Protein AF-A0A924MBI8-F1 (afdb_monomer_lite)

Sequence (229 aa):
ILFDYLLLLAALLTVTFIGYLQYQFQVFGQSLHVASFIPMVILFAAAYRFDNIGVLSLAITNLGVWLGINVTPTSLLKSYQFNDEVIIYTGILLGLVLQLIAWLSIKKEMKKHFVFTYQNFGIHVFFISCLAAIFHFHLYLFWLLLLAAVAYYLFTKAIKEKSFYFLLMVVLYAFVALSFTVINLLLKADPNFDTGLMLIITMYFTTASIGLIFFLIHYNKKLKHHDNL

Secondary structure (DSSP, 8-state):
-HHHHHHHHHHHHHHHHHHHHHHHH-TTTT-HHHHHHHHHHHHHHHHHHHT-HHHHHHHHHHHHHHTT----HHHHHH------HHHHHHHHHHHHHHHHHHHHHHHTTS-GGGHHHHHHHHHHHHHHHHHHHHHH-TTHHHHHHHHHHHHHHHHHHHHHTT-HHHHHHHHHHHHHHHHHHHHHHHHHH-TT--HHHHHHHHHHHHHHHHHHHHHHHHHHHHHHTTS--

Structure (mmCIF, N/CA/C/O backbone):
data_AF-A0A924MBI8-F1
#
_entry.id   AF-A0A924MBI8-F1
#
loop_
_atom_site.group_PDB
_atom_site.id
_atom_site.type_symbol
_atom_site.label_atom_id
_atom_site.label_alt_id
_atom_site.label_comp_id
_atom_site.label_asym_id
_atom_site.label_entity_id
_atom_site.label_seq_id
_atom_site.pdbx_PDB_ins_code
_atom_site.Cartn_x
_atom_site.Cartn_y
_atom_site.Cartn_z
_atom_site.occupancy
_atom_site.B_iso_or_equiv
_atom_site.auth_seq_id
_atom_site.auth_comp_id
_atom_site.auth_asym_id
_atom_site.auth_atom_id
_atom_site.pdbx_PDB_model_num
ATOM 1 N N . ILE A 1 1 ? -9.015 1.976 27.035 1.00 75.75 1 ILE A N 1
ATOM 2 C CA . ILE A 1 1 ? -7.530 1.952 27.007 1.00 75.75 1 ILE A CA 1
ATOM 3 C C . ILE A 1 1 ? -6.984 0.603 27.480 1.00 75.75 1 ILE A C 1
ATOM 5 O O . ILE A 1 1 ? -6.626 -0.190 26.626 1.00 75.75 1 ILE A O 1
ATOM 9 N N . LEU A 1 2 ? -6.944 0.278 28.783 1.00 89.56 2 LEU A N 1
ATOM 10 C CA . LEU A 1 2 ? -6.362 -1.002 29.248 1.00 89.56 2 LEU A CA 1
ATOM 11 C C . LEU A 1 2 ? -7.093 -2.237 28.684 1.00 89.56 2 LEU A C 1
ATOM 13 O O . LEU A 1 2 ? -6.449 -3.188 28.256 1.00 89.56 2 LEU A O 1
ATOM 17 N N . PHE A 1 3 ? -8.425 -2.180 28.597 1.00 91.25 3 PHE A N 1
ATOM 18 C CA . PHE A 1 3 ? -9.235 -3.214 27.944 1.00 91.25 3 PHE A CA 1
ATOM 19 C C . PHE A 1 3 ? -8.859 -3.424 26.467 1.00 91.25 3 PHE A C 1
ATOM 21 O O . PHE A 1 3 ? -8.721 -4.559 26.027 1.00 91.25 3 PHE A O 1
ATOM 28 N N . ASP A 1 4 ? -8.623 -2.343 25.720 1.00 89.50 4 ASP A N 1
ATOM 29 C CA . ASP A 1 4 ? -8.278 -2.406 24.294 1.00 89.50 4 ASP A CA 1
ATOM 30 C C . ASP A 1 4 ? -6.921 -3.078 24.070 1.00 89.50 4 ASP A C 1
ATOM 32 O O . ASP A 1 4 ? -6.758 -3.851 23.125 1.00 89.50 4 ASP A O 1
ATOM 36 N N . TYR A 1 5 ? -5.964 -2.823 24.968 1.00 92.12 5 TYR A N 1
ATOM 37 C CA . TYR A 1 5 ? -4.658 -3.481 24.956 1.00 92.12 5 TYR A CA 1
ATOM 38 C C . TYR A 1 5 ? -4.746 -4.953 25.351 1.00 92.12 5 TYR A C 1
ATOM 40 O O . TYR A 1 5 ? -4.110 -5.782 24.706 1.00 92.12 5 TYR A O 1
ATOM 48 N N . LEU A 1 6 ? -5.548 -5.300 26.363 1.00 94.94 6 LEU A N 1
ATOM 49 C CA . LEU A 1 6 ? -5.777 -6.698 26.741 1.00 94.94 6 LEU A CA 1
ATOM 50 C C . LEU A 1 6 ? -6.449 -7.483 25.615 1.00 94.94 6 LEU A C 1
ATOM 52 O O . LEU A 1 6 ? -6.050 -8.610 25.336 1.00 94.94 6 LEU A O 1
ATOM 56 N N . LEU A 1 7 ? -7.432 -6.884 24.941 1.00 94.25 7 LEU A N 1
ATOM 57 C CA . LEU A 1 7 ? -8.103 -7.505 23.805 1.00 94.25 7 LEU A CA 1
ATOM 58 C C . LEU A 1 7 ? -7.133 -7.723 22.638 1.00 94.25 7 LEU A C 1
ATOM 60 O O . LEU A 1 7 ? -7.109 -8.805 22.053 1.00 94.25 7 LEU A O 1
ATOM 64 N N . LEU A 1 8 ? -6.310 -6.721 22.316 1.00 94.31 8 LEU A N 1
ATOM 65 C CA . LEU A 1 8 ? -5.293 -6.846 21.274 1.00 94.31 8 LEU A CA 1
ATOM 66 C C . LEU A 1 8 ? -4.238 -7.902 21.634 1.00 94.31 8 LEU A C 1
ATOM 68 O O . LEU A 1 8 ? -3.841 -8.690 20.778 1.00 94.31 8 LEU A O 1
ATOM 72 N N . LEU A 1 9 ? -3.814 -7.951 22.898 1.00 95.56 9 LEU A N 1
ATOM 73 C CA . LEU A 1 9 ? -2.895 -8.967 23.401 1.00 95.56 9 LEU A CA 1
ATOM 74 C C . LEU A 1 9 ? -3.506 -10.367 23.284 1.00 95.56 9 LEU A C 1
ATOM 76 O O . LEU A 1 9 ? -2.850 -11.275 22.784 1.00 95.56 9 LEU A O 1
ATOM 80 N N . ALA A 1 10 ? -4.769 -10.541 23.676 1.00 95.12 10 ALA A N 1
ATOM 81 C CA . ALA A 1 10 ? -5.481 -11.808 23.535 1.00 95.12 10 ALA A CA 1
ATOM 82 C C . ALA A 1 10 ? -5.603 -12.230 22.061 1.00 95.12 10 ALA A C 1
ATOM 84 O O . ALA A 1 10 ? -5.376 -13.395 21.731 1.00 95.12 10 ALA A O 1
ATOM 85 N N . ALA A 1 11 ? -5.893 -11.284 21.162 1.00 95.62 11 ALA A N 1
ATOM 86 C CA . ALA A 1 11 ? -5.917 -11.516 19.721 1.00 95.62 11 ALA A CA 1
ATOM 87 C C . ALA A 1 11 ? -4.548 -11.977 19.189 1.00 95.62 11 ALA A C 1
ATOM 89 O O . ALA A 1 11 ? -4.471 -12.978 18.476 1.00 95.62 11 ALA A O 1
ATOM 90 N N . LEU A 1 12 ? -3.463 -11.304 19.580 1.00 94.81 12 LEU A N 1
ATOM 91 C CA . LEU A 1 12 ? -2.095 -11.681 19.205 1.00 94.81 12 LEU A CA 1
ATOM 92 C C . LEU A 1 12 ? -1.707 -13.064 19.731 1.00 94.81 12 LEU A C 1
ATOM 94 O O . LEU A 1 12 ? -1.173 -13.880 18.976 1.00 94.81 12 LEU A O 1
ATOM 98 N N . LEU A 1 13 ? -1.993 -13.344 21.004 1.00 95.56 13 LEU A N 1
ATOM 99 C CA . LEU A 1 13 ? -1.734 -14.648 21.614 1.00 95.56 13 LEU A CA 1
ATOM 100 C C . LEU A 1 13 ? -2.523 -15.752 20.909 1.00 95.56 13 LEU A C 1
ATOM 102 O O . LEU A 1 13 ? -1.962 -16.806 20.636 1.00 95.56 13 LEU A O 1
ATOM 106 N N . THR A 1 14 ? -3.779 -15.492 20.539 1.00 93.62 14 THR A N 1
ATOM 107 C CA . THR A 1 14 ? -4.617 -16.441 19.790 1.00 93.62 14 THR A CA 1
ATOM 108 C C . THR A 1 14 ? -4.003 -16.775 18.431 1.00 93.62 14 THR A C 1
ATOM 110 O O . THR A 1 14 ? -3.842 -17.951 18.105 1.00 93.62 14 THR A O 1
ATOM 113 N N . VAL A 1 15 ? -3.604 -15.762 17.651 1.00 92.69 15 VAL A N 1
ATOM 114 C CA . VAL A 1 15 ? -2.953 -15.969 16.343 1.00 92.69 15 VAL A CA 1
ATOM 115 C C . VAL A 1 15 ? -1.633 -16.716 16.500 1.00 92.69 15 VAL A C 1
ATOM 117 O O . VAL A 1 15 ? -1.370 -17.659 15.759 1.00 92.69 15 VAL A O 1
ATOM 120 N N . THR A 1 16 ? -0.819 -16.331 17.484 1.00 91.88 16 THR A N 1
ATOM 121 C CA . THR A 1 16 ? 0.492 -16.945 17.736 1.00 91.88 16 THR A CA 1
ATOM 122 C C . THR A 1 16 ? 0.344 -18.403 18.155 1.00 91.88 16 THR A C 1
ATOM 124 O O . THR A 1 16 ? 1.056 -19.267 17.651 1.00 91.88 16 THR A O 1
ATOM 127 N N . PHE A 1 17 ? -0.610 -18.694 19.036 1.00 92.44 17 PHE A N 1
ATOM 128 C CA . PHE A 1 17 ? -0.889 -20.043 19.507 1.00 92.44 17 PHE A CA 1
ATOM 129 C C . PHE A 1 17 ? -1.371 -20.950 18.372 1.00 92.44 17 PHE A C 1
ATOM 131 O O . PHE A 1 17 ? -0.814 -22.028 18.176 1.00 92.44 17 PHE A O 1
ATOM 138 N N . ILE A 1 18 ? -2.346 -20.499 17.576 1.00 90.31 18 ILE A N 1
ATOM 139 C CA . ILE A 1 18 ? -2.843 -21.265 16.423 1.00 90.31 18 ILE A CA 1
ATOM 140 C C . ILE A 1 18 ? -1.736 -21.449 15.377 1.00 90.31 18 ILE A C 1
ATOM 142 O O . ILE A 1 18 ? -1.560 -22.551 14.858 1.00 90.31 18 ILE A O 1
ATOM 146 N N . GLY A 1 19 ? -0.949 -20.404 15.107 1.00 87.94 19 GLY A N 1
ATOM 147 C CA . GLY A 1 19 ? 0.197 -20.473 14.201 1.00 87.94 19 GLY A CA 1
ATOM 148 C C . GLY A 1 19 ? 1.248 -21.485 14.662 1.00 87.94 19 GLY A C 1
ATOM 149 O O . GLY A 1 19 ? 1.723 -22.284 13.856 1.00 87.94 19 GLY A O 1
ATOM 150 N N . TYR A 1 20 ? 1.561 -21.514 15.960 1.00 90.00 20 TYR A N 1
ATOM 151 C CA . TYR A 1 20 ? 2.475 -22.497 16.543 1.00 90.00 20 TYR A CA 1
ATOM 152 C C . TYR A 1 20 ? 1.919 -23.922 16.455 1.00 90.00 20 TYR A C 1
ATOM 154 O O . TYR A 1 20 ? 2.637 -24.829 16.032 1.00 90.00 20 TYR A O 1
ATOM 162 N N . LEU A 1 21 ? 0.637 -24.121 16.786 1.00 90.25 21 LEU A N 1
ATOM 163 C CA . LEU A 1 21 ? -0.015 -25.424 16.653 1.00 90.25 21 LEU A CA 1
ATOM 164 C C . LEU A 1 21 ? 0.044 -25.938 15.215 1.00 90.25 21 LEU A C 1
ATOM 166 O O . LEU A 1 21 ? 0.352 -27.108 14.987 1.00 90.25 21 LEU A O 1
ATOM 170 N N . GLN A 1 22 ? -0.207 -25.062 14.244 1.00 88.12 22 GLN A N 1
ATOM 171 C CA . GLN A 1 22 ? -0.117 -25.420 12.838 1.00 88.12 22 GLN A CA 1
ATOM 172 C C . GLN A 1 22 ? 1.319 -25.753 12.421 1.00 88.12 22 GLN A C 1
ATOM 174 O O . GLN A 1 22 ? 1.528 -26.734 11.713 1.00 88.12 22 GLN A O 1
ATOM 179 N N . TYR A 1 23 ? 2.304 -24.965 12.852 1.00 85.38 23 TYR A N 1
ATOM 180 C CA . TYR A 1 23 ? 3.704 -25.186 12.494 1.00 85.38 23 TYR A CA 1
ATOM 181 C C . TYR A 1 23 ? 4.254 -26.498 13.071 1.00 85.38 23 TYR A C 1
ATOM 183 O O . TYR A 1 23 ? 4.867 -27.277 12.346 1.00 85.38 23 TYR A O 1
ATOM 191 N N . GLN A 1 24 ? 4.025 -26.749 14.363 1.00 89.94 24 GLN A N 1
ATOM 192 C CA . GLN A 1 24 ? 4.623 -27.880 15.073 1.00 89.94 24 GLN A CA 1
ATOM 193 C C . GLN A 1 24 ? 3.841 -29.184 14.897 1.00 89.94 24 GLN A C 1
ATOM 195 O O . GLN A 1 24 ? 4.445 -30.249 14.785 1.00 89.94 24 GLN A O 1
ATOM 200 N N . PHE A 1 25 ? 2.508 -29.115 14.916 1.00 87.31 25 PHE A N 1
ATOM 201 C CA . PHE A 1 25 ? 1.648 -30.301 14.970 1.00 87.31 25 PHE A CA 1
ATOM 202 C C . PHE A 1 25 ? 0.780 -30.479 13.725 1.00 87.31 25 PHE A C 1
ATOM 204 O O . PHE A 1 25 ? 0.120 -31.507 13.609 1.00 87.31 25 PHE A O 1
ATOM 211 N N . GLN A 1 26 ? 0.761 -29.503 12.808 1.00 85.56 26 GLN A N 1
ATOM 212 C CA . GLN A 1 26 ? -0.029 -29.551 11.571 1.00 85.56 26 GLN A CA 1
ATOM 213 C C . GLN A 1 26 ? -1.495 -29.932 11.821 1.00 85.56 26 GLN A C 1
ATOM 215 O O . GLN A 1 26 ? -2.087 -30.714 11.079 1.00 85.56 26 GLN A O 1
ATOM 220 N N . VAL A 1 27 ? -2.082 -29.377 12.890 1.00 82.75 27 VAL A N 1
ATOM 221 C CA . VAL A 1 27 ? -3.432 -29.721 13.374 1.00 82.75 27 VAL A CA 1
ATOM 222 C C . VAL A 1 27 ? -4.488 -29.595 12.272 1.00 82.75 27 VAL A C 1
ATOM 224 O O . VAL A 1 27 ? -5.426 -30.387 12.225 1.00 82.75 27 VAL A O 1
ATOM 227 N N . PHE A 1 28 ? -4.322 -28.639 11.355 1.00 79.56 28 PHE A N 1
ATOM 228 C CA . PHE A 1 28 ? -5.237 -28.403 10.234 1.00 79.56 28 PHE A CA 1
ATOM 229 C C . PHE A 1 28 ? -4.743 -29.021 8.914 1.00 79.56 28 PHE A C 1
ATOM 231 O O . PHE A 1 28 ? -5.105 -28.566 7.826 1.00 79.56 28 PHE A O 1
ATOM 238 N N . GLY A 1 29 ? -3.903 -30.054 9.001 1.00 79.38 29 GLY A N 1
ATOM 239 C CA . GLY A 1 29 ? -3.254 -30.704 7.866 1.00 79.38 29 GLY A CA 1
ATOM 240 C C . GLY A 1 29 ? -2.127 -29.860 7.268 1.00 79.38 29 GLY A C 1
ATOM 241 O O . GLY A 1 29 ? -1.617 -28.934 7.891 1.00 79.38 29 GLY A O 1
ATOM 242 N N . GLN A 1 30 ? -1.738 -30.162 6.027 1.00 73.38 30 GLN A N 1
ATOM 243 C CA . GLN A 1 30 ? -0.674 -29.428 5.320 1.00 73.38 30 GLN A CA 1
ATOM 244 C C . GLN A 1 30 ? -1.133 -28.056 4.785 1.00 73.38 30 GLN A C 1
ATOM 246 O O . GLN A 1 30 ? -0.315 -27.256 4.336 1.00 73.38 30 GLN A O 1
ATOM 251 N N . SER A 1 31 ? -2.438 -27.764 4.795 1.00 70.31 31 SER A N 1
ATOM 252 C CA . SER A 1 31 ? -2.988 -26.556 4.177 1.00 70.31 31 SER A CA 1
ATOM 253 C C . SER A 1 31 ? -2.990 -25.356 5.127 1.00 70.31 31 SER A C 1
ATOM 255 O O . SER A 1 31 ? -3.811 -25.276 6.042 1.00 70.31 31 SER A O 1
ATOM 257 N N . LEU A 1 32 ? -2.141 -24.366 4.839 1.00 74.62 32 LEU A N 1
ATOM 258 C CA . LEU A 1 32 ? -2.072 -23.094 5.575 1.00 74.62 32 LEU A CA 1
ATOM 259 C C . LEU A 1 32 ? -3.384 -22.281 5.519 1.00 74.62 32 LEU A C 1
ATOM 261 O O . LEU A 1 32 ? -3.687 -21.517 6.437 1.00 74.62 32 LEU A O 1
ATOM 265 N N . HIS A 1 33 ? -4.196 -22.479 4.477 1.00 77.56 33 HIS A N 1
ATOM 266 C CA . HIS A 1 33 ? -5.502 -21.832 4.341 1.00 77.56 33 HIS A CA 1
ATOM 267 C C . HIS A 1 33 ? -6.431 -22.205 5.508 1.00 77.56 33 HIS A C 1
ATOM 269 O O . HIS A 1 33 ? -6.942 -21.338 6.204 1.00 77.56 33 HIS A O 1
ATOM 275 N N . VAL A 1 34 ? -6.599 -23.490 5.821 1.00 75.06 34 VAL A N 1
ATOM 276 C CA . VAL A 1 34 ? -7.521 -23.901 6.899 1.00 75.06 34 VAL A CA 1
ATOM 277 C C . VAL A 1 34 ? -7.055 -23.373 8.261 1.00 75.06 34 VAL A C 1
ATOM 279 O O . VAL A 1 34 ? -7.867 -22.902 9.057 1.00 75.06 34 VAL A O 1
ATOM 282 N N . ALA A 1 35 ? -5.741 -23.355 8.492 1.00 82.94 35 ALA A N 1
ATOM 283 C CA . ALA A 1 35 ? -5.152 -22.866 9.734 1.00 82.94 35 ALA A CA 1
ATOM 284 C C . ALA A 1 35 ? -5.339 -21.357 9.967 1.00 82.94 35 ALA A C 1
ATOM 286 O O . ALA A 1 35 ? -5.430 -20.922 11.112 1.00 82.94 35 ALA A O 1
ATOM 287 N N . SER A 1 36 ? -5.407 -20.558 8.900 1.00 84.62 36 SER A N 1
ATOM 288 C CA . SER A 1 36 ? -5.611 -19.103 8.978 1.00 84.62 36 SER A CA 1
ATOM 289 C C . SER A 1 36 ? -7.087 -18.697 8.982 1.00 84.62 36 SER A C 1
ATOM 291 O O . SER A 1 36 ? -7.433 -17.636 9.502 1.00 84.62 36 SER A O 1
ATOM 293 N N . PHE A 1 37 ? -7.980 -19.561 8.492 1.00 89.38 37 PHE A N 1
ATOM 294 C CA . PHE A 1 37 ? -9.421 -19.307 8.472 1.00 89.38 37 PHE A CA 1
ATOM 295 C C . PHE A 1 37 ? -10.024 -19.145 9.875 1.00 89.38 37 PHE A C 1
ATOM 297 O O . PHE A 1 37 ? -10.761 -18.197 10.143 1.00 89.38 37 PHE A O 1
ATOM 304 N N . ILE A 1 38 ? -9.706 -20.063 10.791 1.00 89.69 38 ILE A N 1
ATOM 305 C CA . ILE A 1 38 ? -10.248 -20.059 12.158 1.00 89.69 38 ILE A CA 1
ATOM 306 C C . ILE A 1 38 ? -9.882 -18.770 12.917 1.00 89.69 38 ILE A C 1
ATOM 308 O O . ILE A 1 38 ? -10.802 -18.094 13.391 1.00 89.69 38 ILE A O 1
ATOM 312 N N . PRO A 1 39 ? -8.596 -18.367 13.020 1.00 91.56 39 PRO A N 1
ATOM 313 C CA . PRO A 1 39 ? -8.243 -17.117 13.681 1.00 91.56 39 PRO A CA 1
ATOM 314 C C . PRO A 1 39 ? -8.844 -15.912 12.958 1.00 91.56 39 PRO A C 1
ATOM 316 O O . PRO A 1 39 ? -9.3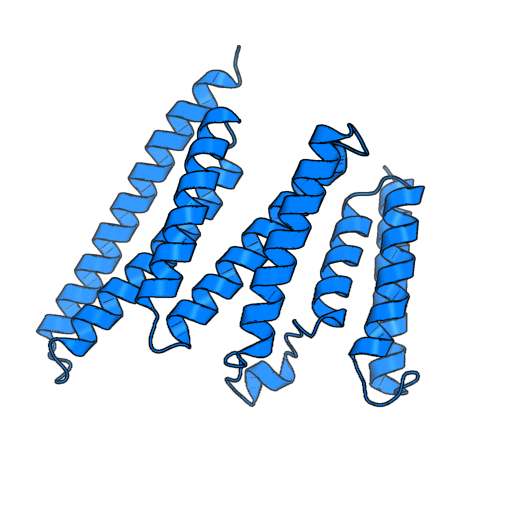32 -15.008 13.628 1.00 91.56 39 PRO A O 1
ATOM 319 N N . MET A 1 40 ? -8.898 -15.903 11.620 1.00 94.12 40 MET A N 1
ATOM 320 C CA . MET A 1 40 ? -9.543 -14.829 10.858 1.00 94.12 40 MET A CA 1
ATOM 321 C C . MET A 1 40 ? -10.996 -14.599 11.307 1.00 94.12 40 MET A C 1
ATOM 323 O O . MET A 1 40 ? -11.366 -13.465 11.617 1.00 94.12 40 MET A O 1
ATOM 327 N N . VAL A 1 41 ? -11.815 -15.655 11.376 1.00 94.62 41 VAL A N 1
ATOM 328 C CA . VAL A 1 41 ? -13.232 -15.547 11.773 1.00 94.62 41 VAL A CA 1
ATOM 329 C C . VAL A 1 41 ? -13.366 -15.056 13.215 1.00 94.62 41 VAL A C 1
ATOM 331 O O . VAL A 1 41 ? -14.148 -14.138 13.479 1.00 94.62 41 VAL A O 1
ATOM 334 N N . ILE A 1 42 ? -12.578 -15.617 14.138 1.00 94.31 42 ILE A N 1
ATOM 335 C CA . ILE A 1 42 ? -12.576 -15.211 15.552 1.00 94.31 42 ILE A CA 1
ATOM 336 C C . ILE A 1 42 ? -12.205 -13.728 15.682 1.00 94.31 42 ILE A C 1
ATOM 338 O O . ILE A 1 42 ? -12.870 -12.986 16.406 1.00 94.31 42 ILE A O 1
ATOM 342 N N . LEU A 1 43 ? -11.182 -13.277 14.954 1.00 95.75 43 LEU A N 1
ATOM 343 C CA . LEU A 1 43 ? -10.716 -11.894 14.988 1.00 95.75 43 LEU A CA 1
ATOM 344 C C . LEU A 1 43 ? -11.729 -10.926 14.383 1.00 95.75 43 LEU A C 1
ATOM 346 O O . LEU A 1 43 ? -11.953 -9.873 14.971 1.00 95.75 43 LEU A O 1
ATOM 350 N N . PHE A 1 44 ? -12.377 -11.257 13.261 1.00 95.94 44 PHE A N 1
ATOM 351 C CA . PHE A 1 44 ? -13.441 -10.403 12.719 1.00 95.94 44 PHE A CA 1
ATOM 352 C C . PHE A 1 44 ? -14.618 -10.299 13.690 1.00 95.94 44 PHE A C 1
ATOM 354 O O . PHE A 1 44 ? -15.098 -9.194 13.948 1.00 95.94 44 PHE A O 1
ATOM 361 N N . ALA A 1 45 ? -15.049 -11.420 14.275 1.00 95.25 45 ALA A N 1
ATOM 362 C CA . ALA A 1 45 ? -16.116 -11.417 15.269 1.00 95.25 45 ALA A CA 1
ATOM 363 C C . ALA A 1 45 ? -15.745 -10.551 16.484 1.00 95.25 45 ALA A C 1
ATOM 365 O O . ALA A 1 45 ? -16.527 -9.691 16.891 1.00 95.25 45 ALA A O 1
ATOM 366 N N . ALA A 1 46 ? -14.533 -10.715 17.021 1.00 94.56 46 ALA A N 1
ATOM 367 C CA . ALA A 1 46 ? -14.038 -9.919 18.138 1.00 94.56 46 ALA A CA 1
ATOM 368 C C . ALA A 1 46 ? -13.911 -8.430 17.775 1.00 94.56 46 ALA A C 1
ATOM 370 O O . ALA A 1 46 ? -14.365 -7.575 18.534 1.00 94.56 46 ALA A O 1
ATOM 371 N N . ALA A 1 47 ? -13.365 -8.107 16.602 1.00 94.50 47 ALA A N 1
ATOM 372 C CA . ALA A 1 47 ? -13.205 -6.735 16.135 1.00 94.50 47 ALA A CA 1
ATOM 373 C C . ALA A 1 47 ? -14.546 -5.996 16.076 1.00 94.50 47 ALA A C 1
ATOM 375 O O . ALA A 1 47 ? -14.658 -4.902 16.621 1.00 94.50 47 ALA A O 1
ATOM 376 N N . TYR A 1 48 ? -15.577 -6.605 15.480 1.00 93.06 48 TYR A N 1
ATOM 377 C CA . TYR A 1 48 ? -16.909 -5.997 15.370 1.00 93.06 48 TYR A CA 1
ATOM 378 C C . TYR A 1 48 ? -17.702 -6.014 16.679 1.00 93.06 48 TYR A C 1
ATOM 380 O O . TYR A 1 48 ? -18.558 -5.151 16.886 1.00 93.06 48 TYR A O 1
ATOM 388 N N . ARG A 1 49 ? -17.450 -6.987 17.562 1.00 93.50 49 ARG A N 1
ATOM 389 C CA . ARG A 1 49 ? -18.125 -7.076 18.863 1.00 93.50 49 ARG A CA 1
ATOM 390 C C . ARG A 1 49 ? -17.605 -6.043 19.857 1.00 93.50 49 ARG A C 1
ATOM 392 O O . ARG A 1 49 ? -18.405 -5.525 20.636 1.00 93.50 49 ARG A O 1
ATOM 399 N N . PHE A 1 50 ? -16.297 -5.796 19.842 1.00 92.81 50 PHE A N 1
ATOM 400 C CA . PHE A 1 50 ? -15.597 -4.942 20.803 1.00 92.81 50 PHE A CA 1
ATOM 401 C C . PHE A 1 50 ? -15.112 -3.611 20.209 1.00 92.81 50 PHE A C 1
ATOM 403 O O . PHE A 1 50 ? -14.446 -2.856 20.907 1.00 92.81 50 PHE A O 1
ATOM 410 N N . ASP A 1 51 ? -15.435 -3.321 18.944 1.00 92.19 51 ASP A N 1
ATOM 411 C CA . ASP A 1 51 ? -15.103 -2.070 18.247 1.00 92.19 51 ASP A CA 1
ATOM 412 C C . ASP A 1 51 ? -13.609 -1.702 18.282 1.00 92.19 51 ASP A C 1
ATOM 414 O O . ASP A 1 51 ? -13.223 -0.550 18.477 1.00 92.19 51 ASP A O 1
ATOM 418 N N . ASN A 1 52 ? -12.742 -2.698 18.069 1.00 93.88 52 ASN A N 1
ATOM 419 C CA . ASN A 1 52 ? -11.293 -2.524 18.169 1.00 93.88 52 ASN A CA 1
ATOM 420 C C . ASN A 1 52 ? -10.589 -2.570 16.801 1.00 93.88 52 ASN A C 1
ATOM 422 O O . ASN A 1 52 ? -10.549 -3.600 16.124 1.00 93.88 52 ASN A O 1
ATOM 426 N N . ILE A 1 53 ? -9.963 -1.448 16.429 1.00 92.75 53 ILE A N 1
ATOM 427 C CA . ILE A 1 53 ? -9.249 -1.263 15.154 1.00 92.75 53 ILE A CA 1
ATOM 428 C C . ILE A 1 53 ? -7.997 -2.153 15.039 1.00 92.75 53 ILE A C 1
ATOM 430 O O . ILE A 1 53 ? -7.671 -2.640 13.951 1.00 92.75 53 ILE A O 1
ATOM 434 N N . GLY A 1 54 ? -7.286 -2.382 16.146 1.00 93.00 54 GLY A N 1
ATOM 435 C CA . GLY A 1 54 ? -6.092 -3.228 16.158 1.00 93.00 54 GLY A CA 1
ATOM 436 C C . GLY A 1 54 ? -6.440 -4.685 15.858 1.00 93.00 54 GLY A C 1
ATOM 437 O O . GLY A 1 54 ? -5.821 -5.312 14.999 1.00 93.00 54 GLY A O 1
ATOM 438 N N . VAL A 1 55 ? -7.502 -5.193 16.487 1.00 95.81 55 VAL A N 1
ATOM 439 C CA . VAL A 1 55 ? -8.019 -6.545 16.221 1.00 95.81 55 VAL A CA 1
ATOM 440 C C . VAL A 1 55 ? -8.524 -6.665 14.783 1.00 95.81 55 VAL A C 1
ATOM 442 O O . VAL A 1 55 ? -8.232 -7.659 14.121 1.00 95.81 55 VAL A O 1
ATOM 445 N N . LEU A 1 56 ? -9.204 -5.637 14.257 1.00 96.00 56 LEU A N 1
ATOM 446 C CA . LEU A 1 56 ? -9.617 -5.608 12.851 1.00 96.00 56 LEU A CA 1
ATOM 447 C C . LEU A 1 56 ? -8.416 -5.722 11.899 1.00 96.00 56 LEU A C 1
ATOM 449 O O . LEU A 1 56 ? -8.471 -6.455 10.915 1.00 96.00 56 LEU A O 1
ATOM 453 N N . SER A 1 57 ? -7.318 -5.031 12.200 1.00 95.38 57 SER A N 1
ATOM 454 C CA . SER A 1 57 ? -6.097 -5.072 11.382 1.00 95.38 57 SER A CA 1
ATOM 455 C C . SER A 1 57 ? -5.478 -6.476 11.354 1.00 95.38 57 SER A C 1
ATOM 457 O O . SER A 1 57 ? -5.051 -6.946 10.295 1.00 95.38 57 SER A O 1
ATOM 459 N N . LEU A 1 58 ? -5.505 -7.189 12.487 1.00 94.94 58 LEU A N 1
ATOM 460 C CA . LEU A 1 58 ? -5.096 -8.597 12.557 1.00 94.94 58 LEU A CA 1
ATOM 461 C C . LEU A 1 58 ? -6.049 -9.505 11.771 1.00 94.94 58 LEU A C 1
ATOM 463 O O . LEU A 1 58 ? -5.589 -10.432 11.103 1.00 94.94 58 LEU A O 1
ATOM 467 N N . ALA A 1 59 ? -7.355 -9.230 11.812 1.00 96.12 59 ALA A N 1
ATOM 468 C CA . ALA A 1 59 ? -8.357 -9.978 11.058 1.00 96.12 59 ALA A CA 1
ATOM 469 C C . ALA A 1 59 ? -8.135 -9.853 9.541 1.00 96.12 59 ALA A C 1
ATOM 471 O O . ALA A 1 59 ? -8.070 -10.865 8.847 1.00 96.12 59 ALA A O 1
ATOM 472 N N . ILE A 1 60 ? -7.931 -8.628 9.037 1.00 95.81 60 ILE A N 1
ATOM 473 C CA . ILE A 1 60 ? -7.638 -8.363 7.617 1.00 95.81 60 ILE A CA 1
ATOM 474 C C . ILE A 1 60 ? -6.313 -9.014 7.200 1.00 95.81 60 ILE A C 1
ATOM 476 O O . ILE A 1 60 ? -6.215 -9.582 6.116 1.00 95.81 60 ILE A O 1
ATOM 480 N N . THR A 1 61 ? -5.304 -8.990 8.072 1.00 93.12 61 THR A N 1
ATOM 481 C CA . THR A 1 61 ? -4.033 -9.682 7.807 1.00 93.12 61 THR A CA 1
ATOM 482 C C . THR A 1 61 ? -4.238 -11.193 7.667 1.00 93.12 61 THR A C 1
ATOM 484 O O . THR A 1 61 ? -3.758 -11.791 6.706 1.00 93.12 61 THR A O 1
ATOM 487 N N . ASN A 1 62 ? -5.007 -11.813 8.571 1.00 92.31 62 ASN A N 1
ATOM 488 C CA . ASN A 1 62 ? -5.329 -13.241 8.481 1.00 92.31 62 ASN A CA 1
ATOM 489 C C . ASN A 1 62 ? -6.205 -13.568 7.260 1.00 92.31 62 ASN A C 1
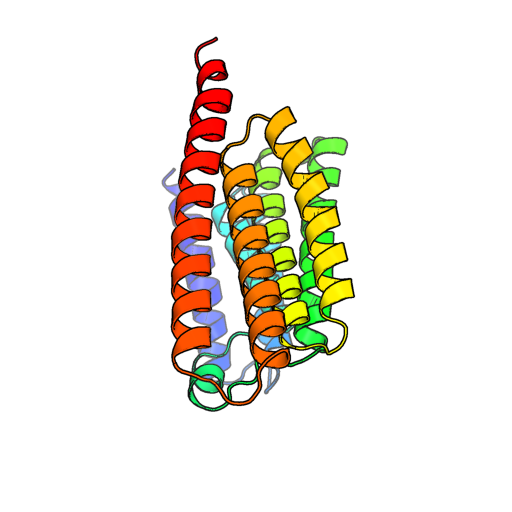ATOM 491 O O . ASN A 1 62 ? -6.063 -14.647 6.695 1.00 92.31 62 ASN A O 1
ATOM 495 N N . LEU A 1 63 ? -7.056 -12.640 6.809 1.00 94.25 63 LEU A N 1
ATOM 496 C CA . LEU A 1 63 ? -7.796 -12.777 5.552 1.00 94.25 63 LEU A CA 1
ATOM 497 C C . LEU A 1 63 ? -6.859 -12.838 4.343 1.00 94.25 63 LEU A C 1
ATOM 499 O O . LEU A 1 63 ? -7.057 -13.677 3.470 1.00 94.25 63 LEU A O 1
ATOM 503 N N . GLY A 1 64 ? -5.823 -11.995 4.299 1.00 91.44 64 GLY A N 1
ATOM 504 C CA . GLY A 1 64 ? -4.797 -12.067 3.255 1.00 91.44 64 GLY A CA 1
ATOM 505 C C . GLY A 1 64 ? -4.103 -13.431 3.226 1.00 91.44 64 GLY A C 1
ATOM 506 O O . GLY A 1 64 ? -4.012 -14.053 2.168 1.00 91.44 64 GLY A O 1
ATOM 507 N N . VAL A 1 65 ? -3.710 -13.932 4.401 1.00 88.81 65 VAL A N 1
ATOM 508 C CA . VAL A 1 65 ? -3.092 -15.261 4.566 1.00 88.81 65 VAL A CA 1
ATOM 509 C C . VAL A 1 65 ? -4.037 -16.376 4.104 1.00 88.81 65 VAL A C 1
ATOM 511 O O . VAL A 1 65 ? -3.637 -17.279 3.365 1.00 88.81 65 VAL A O 1
ATOM 514 N N . TRP A 1 66 ? -5.314 -16.293 4.478 1.00 89.56 66 TRP A N 1
ATOM 515 C CA . TRP A 1 66 ? -6.337 -17.255 4.072 1.00 89.56 66 TRP A CA 1
ATOM 516 C C . TRP A 1 66 ? -6.574 -17.276 2.560 1.00 89.56 66 TRP A C 1
ATOM 518 O O . TRP A 1 66 ? -6.757 -18.344 1.981 1.00 89.56 66 TRP A O 1
ATOM 528 N N . LEU A 1 67 ? -6.519 -16.112 1.914 1.00 88.81 67 LEU A N 1
ATOM 529 C CA . LEU A 1 67 ? -6.641 -15.975 0.463 1.00 88.81 67 LEU A CA 1
ATOM 530 C C . LEU A 1 67 ? -5.369 -16.386 -0.298 1.00 88.81 67 LEU A C 1
ATOM 532 O O . LEU A 1 67 ? -5.338 -16.304 -1.519 1.00 88.81 67 LEU A O 1
ATOM 536 N N . GLY A 1 68 ? -4.317 -16.829 0.392 1.00 81.12 68 GLY A N 1
ATOM 537 C CA . GLY A 1 68 ? -3.084 -17.273 -0.255 1.00 81.12 68 GLY A CA 1
ATOM 538 C C . GLY A 1 68 ? -2.065 -16.157 -0.490 1.00 81.12 68 GLY A C 1
ATOM 539 O O . GLY A 1 68 ? -1.003 -16.424 -1.048 1.00 81.12 68 GLY A O 1
ATOM 540 N N . ILE A 1 69 ? -2.317 -14.933 -0.008 1.00 81.31 69 ILE A N 1
ATOM 541 C CA . ILE A 1 69 ? -1.316 -13.855 0.053 1.00 81.31 69 ILE A CA 1
ATOM 542 C C . ILE A 1 69 ? -0.382 -14.152 1.233 1.00 81.31 69 ILE A C 1
ATOM 544 O O . ILE A 1 69 ? -0.395 -13.496 2.275 1.00 81.31 69 ILE A O 1
ATOM 548 N N . ASN A 1 70 ? 0.398 -15.216 1.074 1.00 71.31 70 ASN A N 1
ATOM 549 C CA . ASN A 1 70 ? 1.293 -15.750 2.081 1.00 71.31 70 ASN A CA 1
ATOM 550 C C . ASN A 1 70 ? 2.725 -15.454 1.689 1.00 71.31 70 ASN A C 1
ATOM 552 O O . ASN A 1 70 ? 3.253 -16.001 0.725 1.00 71.31 70 ASN A O 1
ATOM 556 N N . VAL A 1 71 ? 3.374 -14.608 2.479 1.00 57.97 71 VAL A N 1
ATOM 557 C CA . VAL A 1 71 ? 4.793 -14.333 2.315 1.00 57.97 71 VAL A CA 1
ATOM 558 C C . VAL A 1 71 ? 5.551 -15.229 3.285 1.00 57.97 71 VAL A C 1
ATOM 560 O O . VAL A 1 71 ? 5.798 -14.857 4.429 1.00 57.97 71 VAL A O 1
ATOM 563 N N . THR A 1 72 ? 5.861 -16.458 2.874 1.00 58.59 72 THR A N 1
ATOM 564 C CA . THR A 1 72 ? 6.644 -17.363 3.723 1.00 58.59 72 THR A CA 1
ATOM 565 C C . THR A 1 72 ? 8.113 -16.913 3.710 1.00 58.59 72 THR A C 1
ATOM 567 O O . THR A 1 72 ? 8.735 -16.954 2.646 1.00 58.59 72 THR A O 1
ATOM 570 N N . PRO A 1 73 ? 8.719 -16.524 4.853 1.00 52.53 73 PRO A N 1
ATOM 571 C CA . PRO A 1 73 ? 10.094 -16.009 4.881 1.00 52.53 73 PRO A CA 1
ATOM 572 C C . PRO A 1 73 ? 11.127 -16.996 4.322 1.00 52.53 73 PRO A C 1
ATOM 574 O O . PRO A 1 73 ? 12.104 -16.602 3.694 1.00 52.53 73 PRO A O 1
ATOM 577 N N . THR A 1 74 ? 10.898 -18.297 4.514 1.00 54.62 74 THR A N 1
ATOM 578 C CA . THR A 1 74 ? 11.765 -19.358 3.989 1.00 54.62 74 THR A CA 1
ATOM 579 C C . THR A 1 74 ? 11.659 -19.508 2.476 1.00 54.62 74 THR A C 1
ATOM 581 O O . THR A 1 74 ? 12.665 -19.812 1.839 1.00 54.62 74 THR A O 1
ATOM 584 N N . SER A 1 75 ? 10.483 -19.256 1.897 1.00 55.00 75 SER A N 1
ATOM 585 C CA . SER A 1 75 ? 10.298 -19.198 0.446 1.00 55.00 75 SER A CA 1
ATOM 586 C C . SER A 1 75 ? 11.005 -17.975 -0.124 1.00 55.00 75 SER A C 1
ATOM 588 O O . SER A 1 75 ? 11.746 -18.126 -1.078 1.00 55.00 75 SER A O 1
ATOM 590 N N . LEU A 1 76 ? 10.926 -16.807 0.525 1.00 51.59 76 LEU A N 1
ATOM 591 C CA . LEU A 1 76 ? 11.665 -15.610 0.089 1.00 51.59 76 LEU A CA 1
ATOM 592 C C . LEU A 1 76 ? 13.177 -15.821 -0.011 1.00 51.59 76 LEU A C 1
ATOM 594 O O . LEU A 1 76 ? 13.824 -15.289 -0.909 1.00 51.59 76 LEU A O 1
ATOM 598 N N . LEU A 1 77 ? 13.733 -16.588 0.926 1.00 53.66 77 LEU A N 1
ATOM 599 C CA . LEU A 1 77 ? 15.163 -16.882 0.981 1.00 53.66 77 LEU A CA 1
ATOM 600 C C . LEU A 1 77 ? 15.593 -17.975 -0.009 1.00 53.66 77 LEU A C 1
ATOM 602 O O . LEU A 1 77 ? 16.772 -18.039 -0.346 1.00 53.66 77 LEU A O 1
ATOM 606 N N . LYS A 1 78 ? 14.678 -18.849 -0.452 1.00 51.56 78 LYS A N 1
ATOM 607 C CA . LYS A 1 78 ? 15.002 -20.024 -1.287 1.00 51.56 78 LYS A CA 1
ATOM 608 C C . LYS A 1 78 ? 14.504 -19.930 -2.728 1.00 51.56 78 LYS A C 1
ATOM 610 O O . LYS A 1 78 ? 15.110 -20.529 -3.610 1.00 51.56 78 LYS A O 1
ATOM 615 N N . SER A 1 79 ? 13.425 -19.205 -2.982 1.00 48.38 79 SER A N 1
ATOM 616 C CA . SER A 1 79 ? 12.812 -19.051 -4.293 1.00 48.38 79 SER A CA 1
ATOM 617 C C . SER A 1 79 ? 12.252 -17.636 -4.442 1.00 48.38 79 SER A C 1
ATOM 619 O O . SER A 1 79 ? 11.359 -17.200 -3.722 1.00 48.38 79 SER A O 1
ATOM 621 N N . TYR A 1 80 ? 12.765 -16.896 -5.423 1.00 46.22 80 TYR A N 1
ATOM 622 C CA . TYR A 1 80 ? 12.276 -15.567 -5.806 1.00 46.22 80 TYR A CA 1
ATOM 623 C C . TYR A 1 80 ? 10.916 -15.682 -6.534 1.00 46.22 80 TYR A C 1
ATOM 625 O O . TYR A 1 80 ? 10.760 -15.267 -7.677 1.00 46.22 80 TYR A O 1
ATOM 633 N N . GLN A 1 81 ? 9.933 -16.339 -5.913 1.00 49.91 81 GLN A N 1
ATOM 634 C CA . GLN A 1 81 ? 8.626 -16.669 -6.488 1.00 49.91 81 GLN A CA 1
ATOM 635 C C . GLN A 1 81 ? 7.530 -15.755 -5.927 1.00 49.91 81 GLN A C 1
ATOM 637 O O . GLN A 1 81 ? 6.489 -16.206 -5.469 1.00 49.91 81 GLN A O 1
ATOM 642 N N . PHE A 1 82 ? 7.739 -14.440 -6.014 1.00 49.66 82 PHE A N 1
ATOM 643 C CA . PHE A 1 82 ? 6.644 -13.459 -5.925 1.00 49.66 82 PHE A CA 1
ATOM 644 C C . PHE A 1 82 ? 5.813 -13.372 -7.223 1.00 49.66 82 PHE A C 1
ATOM 646 O O . PHE A 1 82 ? 4.967 -12.498 -7.368 1.00 49.66 82 PHE A O 1
ATOM 653 N N . ASN A 1 83 ? 6.077 -14.273 -8.170 1.00 55.31 83 ASN A N 1
ATOM 654 C CA . ASN A 1 83 ? 5.602 -14.264 -9.551 1.00 55.31 83 ASN A CA 1
ATOM 655 C C . ASN A 1 83 ? 4.502 -15.309 -9.786 1.00 55.31 83 ASN A C 1
ATOM 657 O O . ASN A 1 83 ? 4.499 -15.991 -10.806 1.00 55.31 83 ASN A O 1
ATOM 661 N N . ASP A 1 84 ? 3.602 -15.477 -8.820 1.00 75.94 84 ASP A N 1
ATOM 662 C CA . ASP A 1 84 ? 2.392 -16.259 -9.044 1.00 75.94 84 ASP A CA 1
ATOM 663 C C . ASP A 1 84 ? 1.261 -15.308 -9.441 1.00 75.94 84 ASP A C 1
ATOM 665 O O . ASP A 1 84 ? 0.840 -14.446 -8.658 1.00 75.94 84 ASP A O 1
ATOM 669 N N . GLU A 1 85 ? 0.781 -15.462 -10.674 1.00 85.44 85 GLU A N 1
ATOM 670 C CA . GLU A 1 85 ? -0.350 -14.714 -11.218 1.00 85.44 85 GLU A CA 1
ATOM 671 C C . GLU A 1 85 ? -1.558 -14.765 -10.271 1.00 85.44 85 GLU A C 1
ATOM 673 O O . GLU A 1 85 ? -2.244 -13.755 -10.082 1.00 85.44 85 GLU A O 1
ATOM 678 N N . VAL A 1 86 ? -1.777 -15.902 -9.599 1.00 86.25 86 VAL A N 1
ATOM 679 C CA . VAL A 1 86 ? -2.885 -16.093 -8.656 1.00 86.25 86 VAL A CA 1
ATOM 680 C C . VAL A 1 86 ? -2.786 -15.118 -7.483 1.00 86.25 86 VAL A C 1
ATOM 682 O O . VAL A 1 86 ? -3.792 -14.510 -7.110 1.00 86.25 86 VAL A O 1
ATOM 685 N N . ILE A 1 87 ? -1.592 -14.908 -6.923 1.00 87.31 87 ILE A N 1
ATOM 686 C CA . ILE A 1 87 ? -1.380 -13.978 -5.801 1.00 87.31 87 ILE A CA 1
ATOM 687 C C . ILE A 1 87 ? -1.627 -12.536 -6.256 1.00 87.31 87 ILE A C 1
ATOM 689 O O . ILE A 1 87 ? -2.253 -11.756 -5.531 1.00 87.31 87 ILE A O 1
ATOM 693 N N . ILE A 1 88 ? -1.186 -12.187 -7.468 1.00 91.25 88 ILE A N 1
ATOM 694 C CA . ILE A 1 88 ? -1.385 -10.854 -8.046 1.00 91.25 88 ILE A CA 1
ATOM 695 C C . ILE A 1 88 ? -2.881 -10.560 -8.206 1.00 91.25 88 ILE A C 1
ATOM 697 O O . ILE A 1 88 ? -3.368 -9.556 -7.678 1.00 91.25 88 ILE A O 1
ATOM 701 N N . TYR A 1 89 ? -3.629 -11.444 -8.872 1.00 92.56 89 TYR A N 1
ATOM 702 C CA . TYR A 1 89 ? -5.071 -11.264 -9.062 1.00 92.56 89 TYR A CA 1
ATOM 703 C C . TYR A 1 89 ? -5.831 -11.247 -7.734 1.00 92.56 89 TYR A C 1
ATOM 705 O O . TYR A 1 89 ? -6.715 -10.408 -7.538 1.00 92.56 89 TYR A O 1
ATOM 713 N N . THR A 1 90 ? -5.459 -12.121 -6.798 1.00 92.56 90 THR A N 1
ATOM 714 C CA . THR A 1 90 ? -6.102 -12.205 -5.482 1.00 92.56 90 THR A CA 1
ATOM 715 C C . THR A 1 90 ? -5.867 -10.947 -4.655 1.00 92.56 90 THR A C 1
ATOM 717 O O . THR A 1 90 ? -6.800 -10.446 -4.029 1.00 92.56 90 THR A O 1
ATOM 720 N N . GLY A 1 91 ? -4.658 -10.383 -4.681 1.00 93.56 91 GLY A N 1
ATOM 721 C CA . GLY A 1 91 ? -4.366 -9.128 -3.992 1.00 93.56 91 GLY A CA 1
ATOM 722 C C . GLY A 1 91 ? -5.089 -7.929 -4.610 1.00 93.56 91 GLY A C 1
ATOM 723 O O . GLY A 1 91 ? -5.674 -7.129 -3.879 1.00 93.56 91 GLY A O 1
ATOM 724 N N . ILE A 1 92 ? -5.181 -7.849 -5.942 1.00 94.94 92 ILE A N 1
ATOM 725 C CA . ILE A 1 92 ? -6.002 -6.825 -6.613 1.00 94.94 92 ILE A CA 1
ATOM 726 C C . ILE A 1 92 ? -7.467 -6.944 -6.175 1.00 94.94 92 ILE A C 1
ATOM 728 O O . ILE A 1 92 ? -8.071 -5.949 -5.762 1.00 94.94 92 ILE A O 1
ATOM 732 N N . LEU A 1 93 ? -8.029 -8.156 -6.217 1.00 95.81 93 LEU A N 1
ATOM 733 C CA . LEU A 1 93 ? -9.407 -8.413 -5.805 1.00 95.81 93 LEU A CA 1
ATOM 734 C C . LEU A 1 93 ? -9.629 -8.049 -4.332 1.00 95.81 93 LEU A C 1
ATOM 736 O O . LEU A 1 93 ? -10.582 -7.335 -4.021 1.00 95.81 93 LEU A O 1
ATOM 740 N N . LEU A 1 94 ? -8.743 -8.485 -3.433 1.00 96.00 94 LEU A N 1
ATOM 741 C CA . LEU A 1 94 ? -8.818 -8.173 -2.007 1.00 96.00 94 LEU A CA 1
ATOM 742 C C . LEU A 1 94 ? -8.764 -6.660 -1.770 1.00 96.00 94 LEU A C 1
ATOM 744 O O . LEU A 1 94 ? -9.590 -6.126 -1.031 1.00 96.00 94 LEU A O 1
ATOM 748 N N . GLY A 1 95 ? -7.841 -5.959 -2.429 1.00 96.31 95 GLY A N 1
ATOM 749 C CA . GLY A 1 95 ? -7.722 -4.508 -2.337 1.00 96.31 95 GLY A CA 1
ATOM 750 C C . GLY A 1 95 ? -9.012 -3.784 -2.738 1.00 96.31 95 GLY A C 1
ATOM 751 O O . GLY A 1 95 ? -9.497 -2.915 -2.006 1.00 96.31 95 GLY A O 1
ATOM 752 N N . LEU A 1 96 ? -9.629 -4.205 -3.848 1.00 95.81 96 LEU A N 1
ATOM 753 C CA . LEU A 1 96 ? -10.917 -3.679 -4.314 1.00 95.81 96 LEU A CA 1
ATOM 754 C C . LEU A 1 96 ? -12.064 -3.999 -3.347 1.00 95.81 96 LEU A C 1
ATOM 756 O O . LEU A 1 96 ? -12.875 -3.119 -3.052 1.00 95.81 96 LEU A O 1
ATOM 760 N N . VAL A 1 97 ? -12.127 -5.226 -2.825 1.00 96.75 97 VAL A N 1
ATOM 761 C CA . VAL A 1 97 ? -13.152 -5.648 -1.857 1.00 96.75 97 VAL A CA 1
ATOM 762 C C . VAL A 1 97 ? -13.053 -4.829 -0.570 1.00 96.75 97 VAL A C 1
ATOM 764 O O . VAL A 1 97 ? -14.069 -4.323 -0.096 1.00 96.75 97 VAL A O 1
ATOM 767 N N . LEU A 1 98 ? -11.851 -4.623 -0.026 1.00 96.56 98 LEU A N 1
ATOM 768 C CA . LEU A 1 98 ? -11.655 -3.804 1.175 1.00 96.56 98 LEU A CA 1
ATOM 769 C C . LEU A 1 98 ? -12.047 -2.339 0.928 1.00 96.56 98 LEU A C 1
ATOM 771 O O . LEU A 1 98 ? -12.716 -1.725 1.764 1.00 96.56 98 LEU A O 1
ATOM 775 N N . GLN A 1 99 ? -11.720 -1.793 -0.247 1.00 94.94 99 GLN A N 1
ATOM 776 C CA . GLN A 1 99 ? -12.129 -0.441 -0.627 1.00 94.94 99 GLN A CA 1
ATOM 777 C C . GLN A 1 99 ? -13.656 -0.317 -0.786 1.00 94.94 99 GLN A C 1
ATOM 779 O O . GLN A 1 99 ? -14.238 0.705 -0.401 1.00 94.94 99 GLN A O 1
ATOM 784 N N . LEU A 1 100 ? -14.313 -1.357 -1.307 1.00 94.94 100 LEU A N 1
ATOM 785 C CA . LEU A 1 100 ? -15.768 -1.436 -1.415 1.00 94.94 100 LEU A CA 1
ATOM 786 C C . LEU A 1 100 ? -16.427 -1.517 -0.032 1.00 94.94 100 LEU A C 1
ATOM 788 O O . LEU A 1 100 ? -17.386 -0.788 0.221 1.00 94.94 100 LEU A O 1
ATOM 792 N N . ILE A 1 101 ? -15.896 -2.341 0.877 1.00 94.62 101 ILE A N 1
ATOM 793 C CA . ILE A 1 101 ? -16.371 -2.439 2.266 1.00 94.62 101 ILE A CA 1
ATOM 794 C C . ILE A 1 101 ? -16.256 -1.079 2.956 1.00 94.62 101 ILE A C 1
ATOM 796 O O . ILE A 1 101 ? -17.224 -0.624 3.564 1.00 94.62 101 ILE A O 1
ATOM 800 N N . ALA A 1 102 ? -15.128 -0.382 2.799 1.00 93.00 102 ALA A N 1
ATOM 801 C CA . ALA A 1 102 ? -14.964 0.957 3.351 1.00 93.00 102 ALA A CA 1
ATOM 802 C C . ALA A 1 102 ? -16.022 1.942 2.828 1.00 93.00 102 ALA A C 1
ATOM 804 O O . ALA A 1 102 ? -16.607 2.699 3.603 1.00 93.00 102 ALA A O 1
ATOM 805 N N . TRP A 1 103 ? -16.289 1.929 1.520 1.00 91.81 103 TRP A N 1
ATOM 806 C CA . TRP A 1 103 ? -17.317 2.779 0.918 1.00 91.81 103 TRP A CA 1
ATOM 807 C C . TRP A 1 103 ? -18.727 2.430 1.418 1.00 91.81 103 TRP A C 1
ATOM 809 O O . TRP A 1 103 ? -19.499 3.328 1.760 1.00 91.81 103 TRP A O 1
ATOM 819 N N . LEU A 1 104 ? -19.051 1.138 1.531 1.00 93.06 104 LEU A N 1
ATOM 820 C CA . LEU A 1 104 ? -20.321 0.668 2.087 1.00 93.06 104 LEU A CA 1
ATOM 821 C C . LEU A 1 104 ? -20.488 1.072 3.556 1.00 93.06 104 LEU A C 1
ATOM 823 O O . LEU A 1 104 ? -21.581 1.488 3.939 1.00 93.06 104 LEU A O 1
ATOM 827 N N . SER A 1 105 ? -19.422 1.006 4.357 1.00 91.19 105 SER A N 1
ATOM 828 C CA . SER A 1 105 ? -19.416 1.463 5.752 1.00 91.19 105 SER A CA 1
ATOM 829 C C . SER A 1 105 ? -19.714 2.957 5.877 1.00 91.19 105 SER A C 1
ATOM 831 O O . SER A 1 105 ? -20.475 3.347 6.761 1.00 91.19 105 SER A O 1
ATOM 833 N N . ILE A 1 106 ? -19.190 3.793 4.971 1.00 89.25 106 ILE A N 1
ATOM 834 C CA . ILE A 1 106 ? -19.553 5.219 4.913 1.00 89.25 106 ILE A CA 1
ATOM 835 C C . ILE A 1 106 ? -21.031 5.368 4.534 1.00 89.25 106 ILE A C 1
ATOM 837 O O . ILE A 1 106 ? -21.780 6.027 5.253 1.00 89.25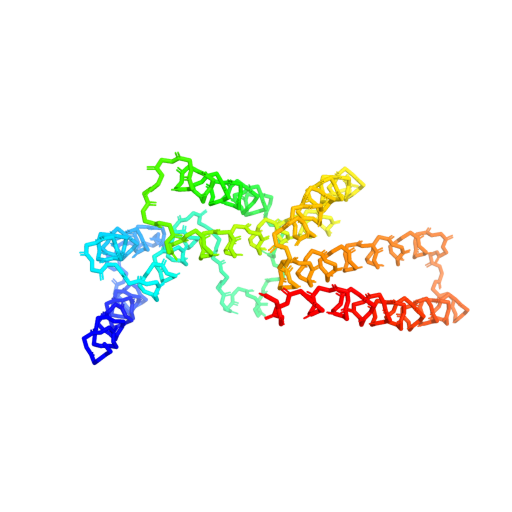 106 ILE A O 1
ATOM 841 N N . LYS A 1 107 ? -21.460 4.738 3.430 1.00 90.31 107 LYS A N 1
ATOM 842 C CA . LYS A 1 107 ? -22.808 4.906 2.861 1.00 90.31 107 LYS A CA 1
ATOM 843 C C . LYS A 1 107 ? -23.923 4.429 3.795 1.00 90.31 107 LYS A C 1
ATOM 845 O O . LYS A 1 107 ? -24.987 5.035 3.822 1.00 90.31 107 LYS A O 1
ATOM 850 N N . LYS A 1 108 ? -23.696 3.337 4.527 1.00 90.62 108 LYS A N 1
ATOM 851 C CA . LYS A 1 108 ? -24.657 2.775 5.491 1.00 90.62 108 LYS A CA 1
ATOM 852 C C . LYS A 1 108 ? -24.484 3.329 6.907 1.00 90.62 108 LYS A C 1
ATOM 854 O O . LYS A 1 108 ? -25.162 2.866 7.814 1.00 90.62 108 LYS A O 1
ATOM 859 N N . GLU A 1 109 ? -23.539 4.245 7.110 1.00 85.44 109 GLU A N 1
ATOM 860 C CA . GLU A 1 109 ? -23.167 4.785 8.423 1.00 85.44 109 GLU A CA 1
ATOM 861 C C . GLU A 1 109 ? -22.758 3.726 9.466 1.00 85.44 109 GLU A C 1
ATOM 863 O O . GLU A 1 109 ? -22.752 3.973 10.671 1.00 85.44 109 GLU A O 1
ATOM 868 N N . MET A 1 110 ? -22.352 2.541 9.008 1.00 79.31 110 MET A N 1
ATOM 869 C CA . MET A 1 110 ? -21.990 1.417 9.863 1.00 79.31 110 MET A CA 1
ATOM 870 C C . MET A 1 110 ? -20.505 1.461 10.212 1.00 79.31 110 MET A C 1
ATOM 872 O O . MET A 1 110 ? -19.651 1.293 9.339 1.00 79.31 110 MET A O 1
ATOM 876 N N . LYS A 1 111 ? -20.204 1.619 11.510 1.00 81.25 111 LYS A N 1
ATOM 877 C CA . LYS A 1 111 ? -18.843 1.532 12.076 1.00 81.25 111 LYS A CA 1
ATOM 878 C C . LYS A 1 111 ? -17.838 2.404 11.304 1.00 81.25 111 LYS A C 1
ATOM 880 O O . LYS A 1 111 ? -16.779 1.943 10.886 1.00 81.25 111 LYS A O 1
ATOM 885 N N . LYS A 1 112 ? -18.172 3.692 11.129 1.00 82.56 112 LYS A N 1
ATOM 886 C CA . LYS A 1 112 ? -17.365 4.679 10.377 1.00 82.56 112 LYS A CA 1
ATOM 887 C C . LYS A 1 112 ? -15.891 4.733 10.819 1.00 82.56 112 LYS A C 1
ATOM 889 O O . LYS A 1 112 ? -15.024 4.996 9.998 1.00 82.56 112 LYS A O 1
ATOM 894 N N . HIS A 1 113 ? -15.591 4.421 12.080 1.00 87.31 113 HIS A N 1
ATOM 895 C CA . HIS A 1 113 ? -14.221 4.387 12.601 1.00 87.31 113 HIS A CA 1
ATOM 896 C C . HIS A 1 113 ? -13.341 3.270 11.992 1.00 87.31 113 HIS A C 1
ATOM 898 O O . HIS A 1 113 ? -12.121 3.393 12.016 1.00 87.31 113 HIS A O 1
ATOM 904 N N . PHE A 1 114 ? -13.917 2.221 11.387 1.00 91.56 114 PHE A N 1
ATOM 905 C CA . PHE A 1 114 ? -13.169 1.173 10.665 1.00 91.56 114 PHE A CA 1
ATOM 906 C C . PHE A 1 114 ? -12.828 1.538 9.220 1.00 91.56 114 PHE A C 1
ATOM 908 O O . PHE A 1 114 ? -11.989 0.885 8.597 1.00 91.56 114 PHE A O 1
ATOM 915 N N . VAL A 1 115 ? -13.461 2.579 8.673 1.00 92.81 115 VAL A N 1
ATOM 916 C CA . VAL A 1 115 ? -13.298 2.990 7.272 1.00 92.81 115 VAL A CA 1
ATOM 917 C C . VAL A 1 115 ? -11.835 3.262 6.951 1.00 92.81 115 VAL A C 1
ATOM 919 O O . VAL A 1 115 ? -11.350 2.787 5.929 1.00 92.81 115 VAL A O 1
ATOM 922 N N . PHE A 1 116 ? -11.127 3.972 7.834 1.00 91.88 116 PHE A N 1
ATOM 923 C CA . PHE A 1 116 ? -9.713 4.279 7.637 1.00 91.88 116 PHE A CA 1
ATOM 924 C C . PHE A 1 116 ? -8.874 3.003 7.499 1.00 91.88 116 PHE A C 1
ATOM 926 O O . PHE A 1 116 ? -8.084 2.886 6.570 1.00 91.88 116 PHE A O 1
ATOM 933 N N . THR A 1 117 ? -9.096 2.013 8.365 1.00 94.69 117 THR A N 1
ATOM 934 C CA . THR A 1 117 ? -8.382 0.730 8.337 1.00 94.69 117 THR A CA 1
ATOM 935 C C . THR A 1 117 ? -8.652 -0.037 7.049 1.00 94.69 117 THR A C 1
ATOM 937 O O . THR A 1 117 ? -7.709 -0.464 6.386 1.00 94.69 117 THR A O 1
ATOM 940 N N . TYR A 1 118 ? -9.918 -0.162 6.646 1.00 95.75 118 TYR A N 1
ATOM 941 C CA . TYR A 1 118 ? -10.276 -0.842 5.400 1.00 95.75 118 TYR A CA 1
ATOM 942 C C . TYR A 1 118 ? -9.697 -0.150 4.162 1.00 95.75 118 TYR A C 1
ATOM 944 O O . TYR A 1 118 ? -9.157 -0.826 3.289 1.00 95.75 118 TYR A O 1
ATOM 952 N N . GLN A 1 119 ? -9.756 1.185 4.099 1.00 94.31 119 GLN A N 1
ATOM 953 C CA . GLN A 1 119 ? -9.136 1.950 3.012 1.00 94.31 119 GLN A CA 1
ATOM 954 C C . GLN A 1 119 ? -7.625 1.766 3.000 1.00 94.31 119 GLN A C 1
ATOM 956 O O . GLN A 1 119 ? -7.049 1.546 1.942 1.00 94.31 119 GLN A O 1
ATOM 961 N N . ASN A 1 120 ? -6.988 1.824 4.168 1.00 94.88 120 ASN A N 1
ATOM 962 C CA . ASN A 1 120 ? -5.545 1.718 4.274 1.00 94.88 120 ASN A CA 1
ATOM 963 C C . ASN A 1 120 ? -5.031 0.372 3.749 1.00 94.88 120 ASN A C 1
ATOM 965 O O . ASN A 1 120 ? -4.205 0.331 2.838 1.00 94.88 120 ASN A O 1
ATOM 969 N N . PHE A 1 121 ? -5.571 -0.734 4.272 1.00 95.56 121 PHE A N 1
ATOM 970 C CA . PHE A 1 121 ? -5.216 -2.066 3.785 1.00 95.56 121 PHE A CA 1
ATOM 971 C C . PHE A 1 121 ? -5.595 -2.244 2.312 1.00 95.56 121 PHE A C 1
ATOM 973 O O . PHE A 1 121 ? -4.783 -2.745 1.539 1.00 95.56 121 PHE A O 1
ATOM 980 N N . GLY A 1 122 ? -6.787 -1.794 1.906 1.00 95.88 122 GLY A N 1
ATOM 981 C CA . GLY A 1 122 ? -7.255 -1.917 0.527 1.00 95.88 122 GLY A CA 1
ATOM 982 C C . GLY A 1 122 ? -6.328 -1.238 -0.481 1.00 95.88 122 GLY A C 1
ATOM 983 O O . GLY A 1 122 ? -5.933 -1.858 -1.465 1.00 95.88 122 GLY A O 1
ATOM 984 N N . ILE A 1 123 ? -5.923 0.002 -0.198 1.00 95.69 123 ILE A N 1
ATOM 985 C CA . ILE A 1 123 ? -5.008 0.793 -1.028 1.00 95.69 123 ILE A CA 1
ATOM 986 C C . ILE A 1 123 ? -3.638 0.120 -1.117 1.00 95.69 123 ILE A C 1
ATOM 988 O O . ILE A 1 123 ? -3.143 -0.100 -2.221 1.00 95.69 123 ILE A O 1
ATOM 992 N N . HIS A 1 124 ? -3.033 -0.231 0.019 1.00 95.69 124 HIS A N 1
ATOM 993 C CA . HIS A 1 124 ? -1.701 -0.836 0.029 1.00 95.69 124 HIS A CA 1
ATOM 994 C C . HIS A 1 124 ? -1.673 -2.180 -0.698 1.00 95.69 124 HIS A C 1
ATOM 996 O O . HIS A 1 124 ? -0.824 -2.380 -1.565 1.00 95.69 124 HIS A O 1
ATOM 1002 N N . VAL A 1 125 ? -2.616 -3.076 -0.394 1.00 94.94 125 VAL A N 1
ATOM 1003 C CA . VAL A 1 125 ? -2.696 -4.389 -1.046 1.00 94.94 125 VAL A CA 1
ATOM 1004 C C . VAL A 1 125 ? -2.923 -4.217 -2.550 1.00 94.94 125 VAL A C 1
ATOM 1006 O O . VAL A 1 125 ? -2.183 -4.798 -3.338 1.00 94.94 125 VAL A O 1
ATOM 1009 N N . PHE A 1 126 ? -3.860 -3.355 -2.961 1.00 96.25 126 PHE A N 1
ATOM 1010 C CA . PHE A 1 126 ? -4.125 -3.091 -4.377 1.00 96.25 126 PHE A CA 1
ATOM 1011 C C . PHE A 1 126 ? -2.882 -2.577 -5.118 1.00 96.25 126 PHE A C 1
ATOM 1013 O O . PHE A 1 126 ? -2.498 -3.139 -6.143 1.00 96.25 126 PHE A O 1
ATOM 1020 N N . PHE A 1 127 ? -2.226 -1.530 -4.604 1.00 96.62 127 PHE A N 1
ATOM 1021 C CA . PHE A 1 127 ? -1.069 -0.937 -5.276 1.00 96.62 127 PHE A CA 1
ATOM 1022 C C . PHE A 1 127 ? 0.137 -1.874 -5.312 1.00 96.62 127 PHE A C 1
ATOM 1024 O O . PHE A 1 127 ? 0.814 -1.930 -6.337 1.00 96.62 127 PHE A O 1
ATOM 1031 N N . ILE A 1 128 ? 0.400 -2.626 -4.238 1.00 94.38 128 ILE A N 1
ATOM 1032 C CA . ILE A 1 128 ? 1.483 -3.619 -4.217 1.00 94.38 128 ILE A CA 1
ATOM 1033 C C . ILE A 1 128 ? 1.217 -4.706 -5.261 1.00 94.38 128 ILE A C 1
ATOM 1035 O O . ILE A 1 128 ? 2.121 -5.049 -6.021 1.00 94.38 128 ILE A O 1
ATOM 1039 N N . SER A 1 129 ? -0.016 -5.203 -5.360 1.00 93.94 129 SER A N 1
ATOM 1040 C CA . SER A 1 129 ? -0.366 -6.199 -6.373 1.00 93.94 129 SER A CA 1
ATOM 1041 C C . SER A 1 129 ? -0.304 -5.637 -7.794 1.00 93.94 129 SER A C 1
ATOM 1043 O O . SER A 1 129 ? 0.191 -6.319 -8.685 1.00 93.94 129 SER A O 1
ATOM 1045 N N . CYS A 1 130 ? -0.706 -4.384 -8.027 1.00 94.75 130 CYS A N 1
ATOM 1046 C CA . CYS A 1 130 ? -0.513 -3.742 -9.330 1.00 94.75 130 CYS A CA 1
ATOM 1047 C C . CYS A 1 130 ? 0.971 -3.544 -9.677 1.00 94.75 130 CYS A C 1
ATOM 1049 O O . CYS A 1 130 ? 1.347 -3.749 -10.828 1.00 94.75 130 CYS A O 1
ATOM 1051 N N . LEU A 1 131 ? 1.825 -3.184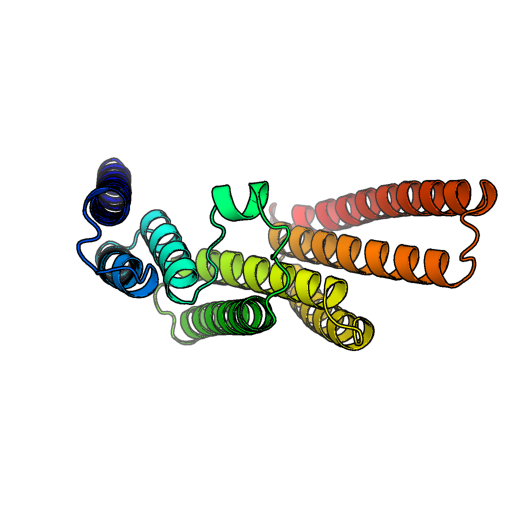 -8.714 1.00 94.94 131 LEU A N 1
ATOM 1052 C CA . LEU A 1 131 ? 3.274 -3.126 -8.934 1.00 94.94 131 LEU A CA 1
ATOM 1053 C C . LEU A 1 131 ? 3.840 -4.504 -9.289 1.00 94.94 131 LEU A C 1
ATOM 1055 O O . LEU A 1 131 ? 4.580 -4.619 -10.263 1.00 94.94 131 LEU A O 1
ATOM 1059 N N . ALA A 1 132 ? 3.443 -5.549 -8.559 1.00 92.50 132 ALA A N 1
ATOM 1060 C CA . ALA A 1 132 ? 3.815 -6.922 -8.890 1.00 92.50 132 ALA A CA 1
ATOM 1061 C C . ALA A 1 132 ? 3.364 -7.293 -10.314 1.00 92.50 132 ALA A C 1
ATOM 1063 O O . ALA A 1 132 ? 4.142 -7.862 -11.073 1.00 92.50 132 ALA A O 1
ATOM 1064 N N . ALA A 1 133 ? 2.160 -6.880 -10.723 1.00 92.69 133 ALA A N 1
ATOM 1065 C CA . ALA A 1 133 ? 1.654 -7.086 -12.078 1.00 92.69 133 ALA A CA 1
ATOM 1066 C C . ALA A 1 133 ? 2.507 -6.384 -13.152 1.00 92.69 133 ALA A C 1
ATOM 1068 O O . ALA A 1 133 ? 2.790 -6.970 -14.197 1.00 92.69 133 ALA A O 1
ATOM 1069 N N . ILE A 1 134 ? 2.954 -5.150 -12.892 1.00 93.50 134 ILE A N 1
ATOM 1070 C CA . ILE A 1 134 ? 3.854 -4.396 -13.782 1.00 93.50 134 ILE A CA 1
ATOM 1071 C C . ILE A 1 134 ? 5.213 -5.099 -13.922 1.00 93.50 134 ILE A C 1
ATOM 1073 O O . ILE A 1 134 ? 5.800 -5.076 -15.002 1.00 93.50 134 ILE A O 1
ATOM 1077 N N . PHE A 1 135 ? 5.718 -5.715 -12.850 1.00 90.44 135 PHE A N 1
ATOM 1078 C CA . PHE A 1 135 ? 7.013 -6.405 -12.859 1.00 90.44 135 PHE A CA 1
ATOM 1079 C C . PHE A 1 135 ? 6.936 -7.801 -13.484 1.00 90.44 135 PHE A C 1
ATOM 1081 O O . PHE A 1 135 ? 7.916 -8.262 -14.067 1.00 90.44 135 PHE A O 1
ATOM 1088 N N . HIS A 1 136 ? 5.788 -8.465 -13.359 1.00 88.75 136 HIS A N 1
ATOM 1089 C CA . HIS A 1 136 ? 5.602 -9.847 -13.782 1.00 88.75 136 HIS A CA 1
ATOM 1090 C C . HIS A 1 136 ? 5.126 -9.978 -15.233 1.00 88.75 136 HIS A C 1
ATOM 1092 O O . HIS A 1 136 ? 5.702 -10.734 -16.014 1.00 88.75 136 HIS A O 1
ATOM 1098 N N . PHE A 1 137 ? 4.068 -9.255 -15.608 1.00 88.19 137 PHE A N 1
ATOM 1099 C CA . PHE A 1 137 ? 3.396 -9.475 -16.885 1.00 88.19 137 PHE A CA 1
ATOM 1100 C C . PHE A 1 137 ? 4.060 -8.717 -18.038 1.00 88.19 137 PHE A C 1
ATOM 1102 O O . PHE A 1 137 ? 4.457 -7.558 -17.917 1.00 88.19 137 PHE A O 1
ATOM 1109 N N . HIS A 1 138 ? 4.051 -9.322 -19.229 1.00 85.94 138 HIS A N 1
ATOM 1110 C CA . HIS A 1 138 ? 4.491 -8.650 -20.457 1.00 85.94 138 HIS A CA 1
ATOM 1111 C C . HIS A 1 138 ? 3.649 -7.411 -20.801 1.00 85.94 138 HIS A C 1
ATOM 1113 O O . HIS A 1 138 ? 4.180 -6.433 -21.323 1.00 85.94 138 HIS A O 1
ATOM 1119 N N . LEU A 1 139 ? 2.354 -7.416 -20.466 1.00 89.56 139 LEU A N 1
ATOM 1120 C CA . LEU A 1 139 ? 1.435 -6.286 -20.654 1.00 89.56 139 LEU A CA 1
ATOM 1121 C C . LEU A 1 139 ? 1.557 -5.241 -19.527 1.00 89.56 139 LEU A C 1
ATOM 1123 O O . LEU A 1 139 ? 0.556 -4.725 -19.033 1.00 89.56 139 LEU A O 1
ATOM 1127 N N . TYR A 1 140 ? 2.778 -4.900 -19.113 1.00 89.44 140 TYR A N 1
ATOM 1128 C CA . TYR A 1 140 ? 3.034 -3.965 -18.009 1.00 89.44 140 TYR A CA 1
ATOM 1129 C C . TYR A 1 140 ? 2.398 -2.578 -18.221 1.00 89.44 140 TYR A C 1
ATOM 1131 O O . TYR A 1 140 ? 2.003 -1.933 -17.254 1.00 89.44 140 TYR A O 1
ATOM 1139 N N . LEU A 1 141 ? 2.229 -2.130 -19.474 1.00 90.94 141 LEU A N 1
ATOM 1140 C CA . LEU A 1 141 ? 1.547 -0.868 -19.797 1.00 90.94 141 LEU A CA 1
ATOM 1141 C C . LEU A 1 141 ? 0.059 -0.886 -19.420 1.00 90.94 141 LEU A C 1
ATOM 1143 O O . LEU A 1 141 ? -0.456 0.125 -18.951 1.00 90.94 141 LEU A O 1
ATOM 1147 N N . PHE A 1 142 ? -0.628 -2.021 -19.586 1.00 93.88 142 PHE A N 1
ATOM 1148 C CA . PHE A 1 142 ? -2.025 -2.161 -19.162 1.00 93.88 142 PHE A CA 1
ATOM 1149 C C . PHE A 1 142 ? -2.143 -2.008 -17.642 1.00 93.88 142 PHE A C 1
ATOM 1151 O O . PHE A 1 142 ? -2.969 -1.241 -17.149 1.00 93.88 142 PHE A O 1
ATOM 1158 N N . TRP A 1 143 ? -1.260 -2.677 -16.899 1.00 93.56 143 TRP A N 1
ATOM 1159 C CA . TRP A 1 143 ? -1.218 -2.592 -15.441 1.00 93.56 143 TRP A CA 1
ATOM 1160 C C . TRP A 1 143 ? -0.805 -1.205 -14.940 1.00 93.56 143 TRP A C 1
ATOM 1162 O O . TRP A 1 143 ? -1.360 -0.725 -13.953 1.00 93.56 143 TRP A O 1
ATOM 1172 N N . LEU A 1 144 ? 0.093 -0.521 -15.653 1.00 94.88 144 LEU A N 1
ATOM 1173 C CA . LEU A 1 144 ? 0.437 0.874 -15.383 1.00 94.88 144 LEU A CA 1
ATOM 1174 C C . LEU A 1 144 ? -0.762 1.804 -15.601 1.00 94.88 144 LEU A C 1
ATOM 1176 O O . LEU A 1 144 ? -0.998 2.677 -14.772 1.00 94.88 144 LEU A O 1
ATOM 1180 N N . LEU A 1 145 ? -1.534 1.616 -16.677 1.00 95.81 145 LEU A N 1
ATOM 1181 C CA . LEU A 1 145 ? -2.751 2.394 -16.929 1.00 95.81 145 LEU A CA 1
ATOM 1182 C C . LEU A 1 145 ? -3.811 2.150 -15.852 1.00 95.81 145 LEU A C 1
ATOM 1184 O O . LEU A 1 145 ? -4.417 3.109 -15.374 1.00 95.81 145 LEU A O 1
ATOM 1188 N N . LEU A 1 146 ? -3.999 0.898 -15.424 1.00 95.50 146 LEU A N 1
ATOM 1189 C CA . LEU A 1 146 ? -4.891 0.561 -14.312 1.00 95.50 146 LEU A CA 1
ATOM 1190 C C . LEU A 1 146 ? -4.444 1.253 -13.015 1.00 95.50 146 LEU A C 1
ATOM 1192 O O . LEU A 1 146 ? -5.253 1.907 -12.351 1.00 95.50 146 LEU A O 1
ATOM 1196 N N . LEU A 1 147 ? -3.152 1.159 -12.684 1.00 96.44 147 LEU A N 1
ATOM 1197 C CA . LEU A 1 147 ? -2.562 1.817 -11.520 1.00 96.44 147 LEU A CA 1
ATOM 1198 C C . LEU A 1 147 ? -2.744 3.335 -11.602 1.00 96.44 147 LEU A C 1
ATOM 1200 O O . LEU A 1 147 ? -3.170 3.945 -10.625 1.00 96.44 147 LEU A O 1
ATOM 1204 N N . ALA A 1 148 ? -2.482 3.944 -12.760 1.00 96.00 148 ALA A N 1
ATOM 1205 C CA . ALA A 1 148 ? -2.624 5.379 -12.985 1.00 96.00 148 ALA A CA 1
ATOM 1206 C C . ALA A 1 148 ? -4.082 5.848 -12.866 1.00 96.00 148 ALA A C 1
ATOM 1208 O O . ALA A 1 148 ? -4.337 6.887 -12.258 1.00 96.00 148 ALA A O 1
ATOM 1209 N N . ALA A 1 149 ? -5.045 5.080 -13.383 1.00 96.00 149 ALA A N 1
ATOM 1210 C CA . ALA A 1 149 ? -6.469 5.394 -13.271 1.00 96.00 149 ALA A CA 1
ATOM 1211 C C . ALA A 1 149 ? -6.933 5.397 -11.805 1.00 96.00 149 ALA A C 1
ATOM 1213 O O . ALA A 1 149 ? -7.585 6.345 -11.353 1.00 96.00 149 ALA A O 1
ATOM 1214 N N . VAL A 1 150 ? -6.550 4.374 -11.034 1.00 95.44 150 VAL A N 1
ATOM 1215 C CA . VAL A 1 150 ? -6.891 4.288 -9.605 1.00 95.44 150 VAL A CA 1
ATOM 1216 C C . VAL A 1 150 ? -6.126 5.326 -8.784 1.00 95.44 150 VAL A C 1
ATOM 1218 O O . VAL A 1 150 ? -6.715 5.963 -7.909 1.00 95.44 150 VAL A O 1
ATOM 1221 N N . ALA A 1 151 ? -4.852 5.568 -9.097 1.00 95.75 151 ALA A N 1
ATOM 1222 C CA . ALA A 1 151 ? -4.057 6.633 -8.496 1.00 95.75 151 ALA A CA 1
ATOM 1223 C C . ALA A 1 151 ? -4.699 8.003 -8.723 1.00 95.75 151 ALA A C 1
ATOM 1225 O O . ALA A 1 151 ? -4.863 8.758 -7.772 1.00 95.75 151 ALA A O 1
ATOM 1226 N N . TYR A 1 152 ? -5.143 8.309 -9.942 1.00 95.81 152 TYR A N 1
ATOM 1227 C CA . TYR A 1 152 ? -5.830 9.562 -10.243 1.00 95.81 152 TYR A CA 1
ATOM 1228 C C . TYR A 1 152 ? -7.134 9.708 -9.446 1.00 95.81 152 TYR A C 1
ATOM 1230 O O . TYR A 1 152 ? -7.380 10.747 -8.823 1.00 95.81 152 TYR A O 1
ATOM 1238 N N . TYR A 1 153 ? -7.949 8.651 -9.388 1.00 94.56 153 TYR A N 1
ATOM 1239 C CA . TYR A 1 153 ? -9.159 8.642 -8.567 1.00 94.56 153 TYR A CA 1
ATOM 1240 C C . TYR A 1 153 ? -8.846 8.906 -7.084 1.00 94.56 153 TYR A C 1
ATOM 1242 O O . TYR A 1 153 ? -9.427 9.811 -6.479 1.00 94.56 153 TYR A O 1
ATOM 1250 N N . LEU A 1 154 ? -7.893 8.179 -6.498 1.00 93.50 154 LEU A N 1
ATOM 1251 C CA . LEU A 1 154 ? -7.522 8.343 -5.091 1.00 93.50 154 LEU A CA 1
ATOM 1252 C C . LEU A 1 154 ? -6.842 9.685 -4.814 1.00 93.50 154 LEU A C 1
ATOM 1254 O O . LEU A 1 154 ? -7.058 10.257 -3.753 1.00 93.50 154 LEU A O 1
ATOM 1258 N N . PHE A 1 155 ? -6.086 10.225 -5.765 1.00 94.25 155 PHE A N 1
ATOM 1259 C CA . PHE A 1 155 ? -5.478 11.549 -5.676 1.00 94.25 155 PHE A CA 1
ATOM 1260 C C . PHE A 1 155 ? -6.545 12.646 -5.604 1.00 94.25 155 PHE A C 1
ATOM 1262 O O . PHE A 1 155 ? -6.523 13.484 -4.700 1.00 94.25 155 PHE A O 1
ATOM 1269 N N . THR A 1 156 ? -7.531 12.617 -6.509 1.00 93.25 156 THR A N 1
ATOM 1270 C CA . THR A 1 156 ? -8.641 13.585 -6.480 1.00 93.25 156 THR A CA 1
ATOM 1271 C C . THR A 1 156 ? -9.466 13.456 -5.202 1.00 93.25 156 THR A C 1
ATOM 1273 O O . THR A 1 156 ? -9.866 14.469 -4.622 1.00 93.25 156 THR A O 1
ATOM 1276 N N . LYS A 1 157 ? -9.679 12.228 -4.719 1.00 90.88 157 LYS A N 1
ATOM 1277 C CA . LYS A 1 157 ? -10.335 11.962 -3.437 1.00 90.88 157 LYS A CA 1
ATOM 1278 C C . LYS A 1 157 ? -9.522 12.500 -2.253 1.00 90.88 157 LYS A C 1
ATOM 1280 O O . LYS A 1 157 ? -10.084 13.205 -1.423 1.00 90.88 157 LYS A O 1
ATOM 1285 N N . ALA A 1 158 ? -8.214 12.253 -2.207 1.00 90.62 158 ALA A N 1
ATOM 1286 C CA . ALA A 1 158 ? -7.329 12.709 -1.135 1.00 90.62 158 ALA A CA 1
ATOM 1287 C C . ALA A 1 158 ? -7.283 14.240 -1.030 1.00 90.62 158 ALA A C 1
ATOM 1289 O O . ALA A 1 158 ? -7.281 14.777 0.075 1.00 90.62 158 ALA A O 1
ATOM 1290 N N . ILE A 1 159 ? -7.320 14.950 -2.163 1.00 90.69 159 ILE A N 1
ATOM 1291 C CA . ILE A 1 159 ? -7.426 16.417 -2.176 1.00 90.69 159 ILE A CA 1
ATOM 1292 C C . ILE A 1 159 ? -8.776 16.879 -1.615 1.00 90.69 159 ILE A C 1
ATOM 1294 O O . ILE A 1 159 ? -8.805 17.809 -0.810 1.00 90.69 159 ILE A O 1
ATOM 1298 N N . LYS A 1 160 ? -9.887 16.241 -2.012 1.00 88.81 160 LYS A N 1
ATOM 1299 C CA . LYS A 1 160 ? -11.234 16.575 -1.509 1.00 88.81 160 LYS A CA 1
ATOM 1300 C C . LYS A 1 160 ? -11.362 16.336 -0.004 1.00 88.81 160 LYS A C 1
ATOM 1302 O O . LYS A 1 160 ? -11.919 17.171 0.698 1.00 88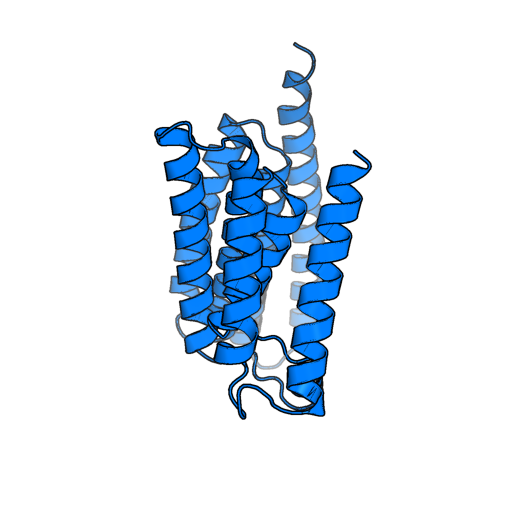.81 160 LYS A O 1
ATOM 1307 N N . GLU A 1 161 ? -10.823 15.221 0.481 1.00 86.19 161 GLU A N 1
ATOM 1308 C CA . GLU A 1 161 ? -10.835 14.828 1.897 1.00 86.19 161 GLU A CA 1
ATOM 1309 C C . GLU A 1 161 ? -9.717 15.497 2.714 1.00 86.19 161 GLU A C 1
ATOM 1311 O O . GLU A 1 161 ? -9.597 15.246 3.908 1.00 86.19 161 GLU A O 1
ATOM 1316 N N . LYS A 1 162 ? -8.885 16.330 2.074 1.00 87.31 162 LYS A N 1
ATOM 1317 C CA . LYS A 1 162 ? -7.703 16.988 2.652 1.00 87.31 162 LYS A CA 1
ATOM 1318 C C . LYS A 1 162 ? -6.726 16.031 3.355 1.00 87.31 162 LYS A C 1
ATOM 1320 O O . LYS A 1 162 ? -5.946 16.436 4.211 1.00 87.31 162 LYS A O 1
ATOM 1325 N N . SER A 1 163 ? -6.710 14.762 2.956 1.00 87.75 163 SER A N 1
ATOM 1326 C CA . SER A 1 163 ? -5.859 13.742 3.565 1.00 87.75 163 SER A CA 1
ATOM 1327 C C . SER A 1 163 ? -4.487 13.700 2.897 1.00 87.75 163 SER A C 1
ATOM 1329 O O . SER A 1 163 ? -4.309 13.113 1.825 1.00 87.75 163 SER A O 1
ATOM 1331 N N . PHE A 1 164 ? -3.485 14.289 3.557 1.00 89.56 164 PHE A N 1
ATOM 1332 C CA . PHE A 1 164 ? -2.093 14.201 3.102 1.00 89.56 164 PHE A CA 1
ATOM 1333 C C . PHE A 1 164 ? -1.572 12.756 3.103 1.00 89.56 164 PHE A C 1
ATOM 1335 O O . PHE A 1 164 ? -0.781 12.390 2.239 1.00 89.56 164 PHE A O 1
ATOM 1342 N N . TYR A 1 165 ? -2.041 11.916 4.031 1.00 90.06 165 TYR A N 1
ATOM 1343 C CA . TYR A 1 165 ? -1.623 10.517 4.128 1.00 90.06 165 TYR A CA 1
ATOM 1344 C C . TYR A 1 165 ? -1.951 9.718 2.860 1.00 90.06 165 TYR A C 1
ATOM 1346 O O . TYR A 1 165 ? -1.070 9.087 2.278 1.00 90.06 165 TYR A O 1
ATOM 1354 N N . PHE A 1 166 ? -3.199 9.779 2.383 1.00 89.19 166 PHE A N 1
ATOM 1355 C CA . PHE A 1 166 ? -3.586 9.056 1.168 1.00 89.19 166 PHE A CA 1
ATOM 1356 C C . PHE A 1 166 ? -2.913 9.631 -0.080 1.00 89.19 166 PHE A C 1
ATOM 1358 O O . PHE A 1 166 ? -2.515 8.871 -0.962 1.00 89.19 166 PHE A O 1
ATOM 1365 N N . LEU A 1 167 ? -2.724 10.954 -0.131 1.00 93.75 167 LEU A N 1
ATOM 1366 C CA . LEU A 1 167 ? -1.960 11.605 -1.193 1.00 93.75 167 LEU A CA 1
ATOM 1367 C C . LEU A 1 167 ? -0.523 11.066 -1.252 1.00 93.75 167 LEU A C 1
ATOM 1369 O O . LEU A 1 167 ? -0.054 10.691 -2.325 1.00 93.75 167 LEU A O 1
ATOM 1373 N N . LEU A 1 168 ? 0.153 11.002 -0.102 1.00 93.94 168 LEU A N 1
ATOM 1374 C CA . LEU A 1 168 ? 1.512 10.482 0.015 1.00 93.94 168 LEU A CA 1
ATOM 1375 C C . LEU A 1 168 ? 1.600 9.054 -0.532 1.00 93.94 168 LEU A C 1
ATOM 1377 O O . LEU A 1 168 ? 2.454 8.786 -1.373 1.00 93.94 168 LEU A O 1
ATOM 1381 N N . MET A 1 169 ? 0.700 8.161 -0.110 1.00 93.25 169 MET A N 1
ATOM 1382 C CA . MET A 1 169 ? 0.721 6.765 -0.558 1.00 93.25 169 MET A CA 1
ATOM 1383 C C . MET A 1 169 ? 0.540 6.638 -2.069 1.00 93.25 169 MET A C 1
ATOM 1385 O O . MET A 1 169 ? 1.333 5.969 -2.728 1.00 93.25 169 MET A O 1
ATOM 1389 N N . VAL A 1 170 ? -0.452 7.326 -2.636 1.00 95.00 170 VAL A N 1
ATOM 1390 C CA . VAL A 1 170 ? -0.705 7.311 -4.084 1.00 95.00 170 VAL A CA 1
ATOM 1391 C C . VAL A 1 170 ? 0.514 7.798 -4.867 1.00 95.00 170 VAL A C 1
ATOM 1393 O O . VAL A 1 170 ? 0.912 7.172 -5.847 1.00 95.00 170 VAL A O 1
ATOM 1396 N N . VAL A 1 171 ? 1.119 8.901 -4.426 1.00 95.81 171 VAL A N 1
ATOM 1397 C CA . VAL A 1 171 ? 2.271 9.517 -5.090 1.00 95.81 171 VAL A CA 1
ATOM 1398 C C . VAL A 1 171 ? 3.504 8.614 -5.019 1.00 95.81 171 VAL A C 1
ATOM 1400 O O . VAL A 1 171 ? 4.192 8.461 -6.025 1.00 95.81 171 VAL A O 1
ATOM 1403 N N . LEU A 1 172 ? 3.755 7.964 -3.878 1.00 96.00 172 LEU A N 1
ATOM 1404 C CA . LEU A 1 172 ? 4.859 7.012 -3.730 1.00 96.00 172 LEU A CA 1
ATOM 1405 C C . LEU A 1 172 ? 4.683 5.784 -4.632 1.00 96.00 172 LEU A C 1
ATOM 1407 O O . LEU A 1 172 ? 5.612 5.417 -5.348 1.00 96.00 172 LEU A O 1
ATOM 1411 N N . TYR A 1 173 ? 3.497 5.171 -4.652 1.00 96.50 173 TYR A N 1
ATOM 1412 C CA . TYR A 1 173 ? 3.244 4.009 -5.510 1.00 96.50 173 TYR A CA 1
ATOM 1413 C C . TYR A 1 173 ? 3.308 4.355 -7.001 1.00 96.50 173 TYR A C 1
ATOM 1415 O O . TYR A 1 173 ? 3.913 3.614 -7.778 1.00 96.50 173 TYR A O 1
ATOM 1423 N N . ALA A 1 174 ? 2.743 5.498 -7.400 1.00 96.06 174 ALA A N 1
ATOM 1424 C CA . ALA A 1 174 ? 2.831 5.986 -8.773 1.00 96.06 174 ALA A CA 1
ATOM 1425 C C . ALA A 1 174 ? 4.280 6.292 -9.180 1.00 96.06 174 ALA A C 1
ATOM 1427 O O . ALA A 1 174 ? 4.681 5.961 -10.295 1.00 96.06 174 ALA A O 1
ATOM 1428 N N . PHE A 1 175 ? 5.076 6.869 -8.274 1.00 96.31 175 PHE A N 1
ATOM 1429 C CA . PHE A 1 175 ? 6.498 7.114 -8.498 1.00 96.31 175 PHE A CA 1
ATOM 1430 C C . PHE A 1 175 ? 7.255 5.811 -8.761 1.00 96.31 175 PHE A C 1
ATOM 1432 O O . PHE A 1 175 ? 7.923 5.706 -9.784 1.00 96.31 175 PHE A O 1
ATOM 1439 N N . VAL A 1 176 ? 7.086 4.792 -7.911 1.00 96.25 176 VAL A N 1
ATOM 1440 C CA . VAL A 1 176 ? 7.740 3.485 -8.102 1.00 96.25 176 VAL A CA 1
ATOM 1441 C C . VAL A 1 176 ? 7.344 2.854 -9.443 1.00 96.25 176 VAL A C 1
ATOM 1443 O O . VAL A 1 176 ? 8.215 2.401 -10.188 1.00 96.25 176 VAL A O 1
ATOM 1446 N N . ALA A 1 177 ? 6.053 2.872 -9.787 1.00 95.56 177 ALA A N 1
ATOM 1447 C CA . ALA A 1 177 ? 5.547 2.318 -11.045 1.00 95.56 177 ALA A CA 1
ATOM 1448 C C . ALA A 1 177 ? 6.124 3.033 -12.282 1.00 95.56 177 ALA A C 1
ATOM 1450 O O . ALA A 1 177 ? 6.546 2.386 -13.249 1.00 95.56 177 ALA A O 1
ATOM 1451 N N . LEU A 1 178 ? 6.164 4.369 -12.247 1.00 95.00 178 LEU A N 1
ATOM 1452 C CA . LEU A 1 178 ? 6.717 5.193 -13.321 1.00 95.00 178 LEU A CA 1
ATOM 1453 C C . LEU A 1 178 ? 8.226 5.011 -13.446 1.00 95.00 178 LEU A C 1
ATOM 1455 O O . LEU A 1 178 ? 8.708 4.783 -14.554 1.00 95.00 178 LEU A O 1
ATOM 1459 N N . SER A 1 179 ? 8.964 5.059 -12.335 1.00 94.56 179 SER A N 1
ATOM 1460 C CA . SER A 1 179 ? 10.415 4.877 -12.340 1.00 94.56 179 SER A CA 1
ATOM 1461 C C . SER A 1 179 ? 10.801 3.516 -12.902 1.00 94.56 179 SER A C 1
ATOM 1463 O O . SER A 1 179 ? 11.658 3.455 -13.780 1.00 94.56 179 SER A O 1
ATOM 1465 N N . PHE A 1 180 ? 10.129 2.441 -12.481 1.00 92.94 180 PHE A N 1
ATOM 1466 C CA . PHE A 1 180 ? 10.359 1.120 -13.061 1.00 92.94 180 PHE A CA 1
ATOM 1467 C C . PHE A 1 180 ? 10.086 1.106 -14.567 1.00 92.94 180 PHE A C 1
ATOM 1469 O O . PHE A 1 180 ? 10.903 0.604 -15.335 1.00 92.94 180 PHE A O 1
ATOM 1476 N N . THR A 1 181 ? 8.963 1.679 -15.004 1.00 92.50 181 THR A N 1
ATOM 1477 C CA . THR A 1 181 ? 8.591 1.670 -16.424 1.00 92.50 181 THR A CA 1
ATOM 1478 C C . THR A 1 181 ? 9.595 2.441 -17.277 1.00 92.50 181 THR A C 1
ATOM 1480 O O . THR A 1 181 ? 10.011 1.941 -18.320 1.00 92.50 181 THR A O 1
ATOM 1483 N N . VAL A 1 182 ? 10.019 3.628 -16.835 1.00 92.56 182 VAL A N 1
ATOM 1484 C CA . VAL A 1 182 ? 11.012 4.443 -17.550 1.00 92.56 182 VAL A CA 1
ATOM 1485 C C . VAL A 1 182 ? 12.357 3.727 -17.611 1.00 92.56 182 VAL A C 1
ATOM 1487 O O . VAL A 1 182 ? 12.942 3.639 -18.688 1.00 92.56 182 VAL A O 1
ATOM 1490 N N . ILE A 1 183 ? 12.820 3.156 -16.496 1.00 91.12 183 ILE A N 1
ATOM 1491 C CA . ILE A 1 183 ? 14.074 2.394 -16.458 1.00 91.12 183 ILE A CA 1
ATOM 1492 C C . ILE A 1 183 ? 13.992 1.184 -17.396 1.00 91.12 183 ILE A C 1
ATOM 1494 O O . ILE A 1 183 ? 14.886 0.985 -18.211 1.00 91.12 183 ILE A O 1
ATOM 1498 N N . ASN A 1 184 ? 12.903 0.416 -17.353 1.00 89.94 184 ASN A N 1
ATOM 1499 C CA . ASN A 1 184 ? 12.702 -0.742 -18.226 1.00 89.94 184 ASN A CA 1
ATOM 1500 C C . ASN A 1 184 ? 12.668 -0.351 -19.717 1.00 89.94 184 ASN A C 1
ATOM 1502 O O . ASN A 1 184 ? 13.188 -1.079 -20.559 1.00 89.94 184 ASN A O 1
ATOM 1506 N N . LEU A 1 185 ? 12.083 0.802 -20.061 1.00 89.94 185 LEU A N 1
ATOM 1507 C CA . LEU A 1 185 ? 12.091 1.324 -21.432 1.00 89.94 185 LEU A CA 1
ATOM 1508 C C . LEU A 1 185 ? 13.497 1.739 -21.882 1.00 89.94 185 LEU A C 1
ATOM 1510 O O . LEU A 1 185 ? 13.891 1.395 -22.994 1.00 89.94 185 LEU A O 1
ATOM 1514 N N . LEU A 1 186 ? 14.258 2.426 -21.025 1.00 89.94 186 LEU A N 1
ATOM 1515 C CA . LEU A 1 186 ? 15.645 2.808 -21.312 1.00 89.94 186 LEU A CA 1
ATOM 1516 C C . LEU A 1 186 ? 16.528 1.571 -21.524 1.00 89.94 186 LEU A C 1
ATOM 1518 O O . LEU A 1 186 ? 17.241 1.497 -22.519 1.00 89.94 186 LEU A O 1
ATOM 1522 N N . LEU A 1 187 ? 16.414 0.569 -20.648 1.00 88.12 187 LEU A N 1
ATOM 1523 C CA . LEU A 1 187 ? 17.166 -0.688 -20.742 1.00 88.12 187 LEU A CA 1
ATOM 1524 C C . LEU A 1 187 ? 16.851 -1.493 -22.010 1.00 88.12 187 LEU A C 1
ATOM 1526 O O . LEU A 1 187 ? 17.721 -2.176 -22.540 1.00 88.12 187 LEU A O 1
ATOM 1530 N N . LYS A 1 188 ? 15.615 -1.418 -22.517 1.00 87.06 188 LYS A N 1
ATOM 1531 C CA . LYS A 1 188 ? 15.239 -2.049 -23.792 1.00 87.06 188 LYS A CA 1
ATOM 1532 C C . LYS A 1 188 ? 15.738 -1.278 -25.015 1.00 87.06 188 LYS A C 1
ATOM 1534 O O . LYS A 1 188 ? 15.889 -1.884 -26.071 1.00 87.06 188 LYS A O 1
ATOM 1539 N N . ALA A 1 189 ? 15.936 0.035 -24.895 1.00 85.88 189 ALA A N 1
ATOM 1540 C CA . ALA A 1 189 ? 16.365 0.888 -26.000 1.00 85.88 189 ALA A CA 1
ATOM 1541 C C . ALA A 1 189 ? 17.856 0.718 -26.337 1.00 85.88 189 ALA A C 1
ATOM 1543 O O . ALA A 1 189 ? 18.221 0.827 -27.504 1.00 85.88 189 ALA A O 1
ATOM 1544 N N . ASP A 1 190 ? 18.695 0.415 -25.344 1.00 83.12 190 ASP A N 1
ATOM 1545 C CA . ASP A 1 190 ? 20.111 0.092 -25.544 1.00 83.12 190 ASP A CA 1
ATOM 1546 C C . ASP A 1 190 ? 20.514 -1.138 -24.703 1.00 83.12 190 ASP A C 1
ATOM 1548 O O . ASP A 1 190 ? 20.864 -1.015 -23.524 1.00 83.12 190 ASP A O 1
ATOM 1552 N N . PRO A 1 191 ? 20.466 -2.344 -25.304 1.00 75.12 191 PRO A N 1
ATOM 1553 C CA . PRO A 1 191 ? 20.764 -3.601 -24.620 1.00 75.12 191 PRO A CA 1
ATOM 1554 C C . PRO A 1 191 ? 22.234 -3.782 -24.233 1.00 75.12 191 PRO A C 1
ATOM 1556 O O . PRO A 1 191 ? 22.551 -4.744 -23.537 1.00 75.12 191 PRO A O 1
ATOM 1559 N N . ASN A 1 192 ? 23.144 -2.921 -24.704 1.00 81.12 192 ASN A N 1
ATOM 1560 C CA . ASN A 1 192 ? 24.582 -3.099 -24.486 1.00 81.12 192 ASN A CA 1
ATOM 1561 C C . ASN A 1 192 ? 25.044 -2.616 -23.105 1.00 81.12 192 ASN A C 1
ATOM 1563 O O . ASN A 1 192 ? 26.209 -2.807 -22.765 1.00 81.12 192 ASN A O 1
ATOM 1567 N N . PHE A 1 193 ? 24.142 -2.020 -22.311 1.00 74.38 193 PHE A N 1
ATOM 1568 C CA . PHE A 1 193 ? 24.429 -1.490 -20.973 1.00 74.38 193 PHE A CA 1
ATOM 1569 C C . PHE A 1 193 ? 25.673 -0.590 -20.955 1.00 74.38 193 PHE A C 1
ATOM 1571 O O . PHE A 1 193 ? 26.531 -0.718 -20.078 1.00 74.38 193 PHE A O 1
ATOM 1578 N N . ASP A 1 194 ? 25.779 0.324 -21.924 1.00 84.62 194 ASP A N 1
ATOM 1579 C CA . ASP A 1 194 ? 26.903 1.251 -21.965 1.00 84.62 194 ASP A CA 1
ATOM 1580 C C . ASP A 1 194 ? 26.941 2.132 -20.701 1.00 84.62 194 ASP A C 1
ATOM 1582 O O . ASP A 1 194 ? 25.922 2.448 -20.070 1.00 84.62 194 ASP A O 1
ATOM 1586 N N . THR A 1 195 ? 28.143 2.571 -20.343 1.00 83.75 195 THR A N 1
ATOM 1587 C CA . THR A 1 195 ? 28.413 3.455 -19.204 1.00 83.75 195 THR A CA 1
ATOM 1588 C C . THR A 1 195 ? 27.568 4.734 -19.289 1.00 83.75 195 THR A C 1
ATOM 1590 O O . THR A 1 195 ? 27.093 5.238 -18.267 1.00 83.75 195 THR A O 1
ATOM 1593 N N . GLY A 1 196 ? 27.310 5.232 -20.506 1.00 87.38 196 GLY A N 1
ATOM 1594 C CA . GLY A 1 196 ? 26.433 6.381 -20.746 1.00 87.38 196 GLY A CA 1
ATOM 1595 C C . GLY A 1 196 ? 24.981 6.150 -20.310 1.00 87.38 196 GLY A C 1
ATOM 1596 O O . GLY A 1 196 ? 24.377 7.026 -19.686 1.00 87.38 196 GLY A O 1
ATOM 1597 N N . LEU A 1 197 ? 24.425 4.960 -20.551 1.00 87.44 197 LEU A N 1
ATOM 1598 C CA . LEU A 1 197 ? 23.058 4.623 -20.153 1.00 87.44 197 LEU A CA 1
ATOM 1599 C C . LEU A 1 197 ? 22.919 4.518 -18.627 1.00 87.44 197 LEU A C 1
ATOM 1601 O O . LEU A 1 197 ? 21.936 5.007 -18.062 1.00 87.44 197 LEU A O 1
ATOM 1605 N N . MET A 1 198 ? 23.918 3.953 -17.938 1.00 86.75 198 MET A N 1
ATOM 1606 C CA . MET A 1 198 ? 23.924 3.910 -16.468 1.00 86.75 198 MET A CA 1
ATOM 1607 C C . MET A 1 198 ? 23.930 5.317 -15.848 1.00 86.75 198 MET A C 1
ATOM 1609 O O . MET A 1 198 ? 23.226 5.565 -14.860 1.00 86.75 198 MET A O 1
ATOM 1613 N N . LEU A 1 199 ? 24.669 6.260 -16.446 1.00 90.06 199 LEU A N 1
ATOM 1614 C CA . LEU A 1 199 ? 24.666 7.662 -16.022 1.00 90.06 199 LEU A CA 1
ATOM 1615 C C . LEU A 1 199 ? 23.279 8.297 -16.203 1.00 90.06 199 LEU A C 1
ATOM 1617 O O . LEU A 1 199 ? 22.777 8.935 -15.276 1.00 90.06 199 LEU A O 1
ATOM 1621 N N . ILE A 1 200 ? 22.636 8.081 -17.356 1.00 91.06 200 ILE A N 1
ATOM 1622 C CA . ILE A 1 200 ? 21.292 8.605 -17.649 1.00 91.06 200 ILE A CA 1
ATOM 1623 C C . ILE A 1 200 ? 20.264 8.077 -16.644 1.00 91.06 200 ILE A C 1
ATOM 1625 O O . ILE A 1 200 ? 19.493 8.866 -16.097 1.00 91.06 200 ILE A O 1
ATOM 1629 N N . ILE A 1 201 ? 20.271 6.772 -16.349 1.00 91.88 201 ILE A N 1
ATOM 1630 C CA . ILE A 1 201 ? 19.367 6.173 -15.352 1.00 91.88 201 ILE A CA 1
ATOM 1631 C C . ILE A 1 201 ? 19.578 6.812 -13.975 1.00 91.88 201 ILE A C 1
ATOM 1633 O O . ILE A 1 201 ? 18.609 7.180 -13.308 1.00 91.88 201 ILE A O 1
ATOM 1637 N N . THR A 1 202 ? 20.834 6.989 -13.563 1.00 90.62 202 THR A N 1
ATOM 1638 C CA . THR A 1 202 ? 21.172 7.577 -12.257 1.00 90.62 202 THR A CA 1
ATOM 1639 C C . THR A 1 202 ? 20.726 9.040 -12.167 1.00 90.62 202 THR A C 1
ATOM 1641 O O . THR A 1 202 ? 20.129 9.456 -11.166 1.00 90.62 202 THR A O 1
ATOM 1644 N N . MET A 1 203 ? 20.950 9.824 -13.226 1.00 93.62 203 MET A N 1
ATOM 1645 C CA . MET A 1 203 ? 20.497 11.214 -13.322 1.00 93.62 203 MET A CA 1
ATOM 1646 C C . MET A 1 203 ? 18.969 11.318 -13.313 1.00 93.62 203 MET A C 1
ATOM 1648 O O . MET A 1 203 ? 18.411 12.131 -12.571 1.00 93.62 203 MET A O 1
ATOM 1652 N N . TYR A 1 204 ? 18.286 10.472 -14.086 1.00 93.94 204 TYR A N 1
ATOM 1653 C CA . TYR A 1 204 ? 16.827 10.387 -14.097 1.00 93.94 204 TYR A CA 1
ATOM 1654 C C . TYR A 1 204 ? 16.284 10.075 -12.699 1.00 93.94 204 TYR A C 1
ATOM 1656 O O . TYR A 1 204 ? 15.433 10.804 -12.195 1.00 93.94 204 TYR A O 1
ATOM 1664 N N . PHE A 1 205 ? 16.804 9.041 -12.034 1.00 92.31 205 PHE A N 1
ATOM 1665 C CA . PHE A 1 205 ? 16.309 8.633 -10.721 1.00 92.31 205 PHE A CA 1
ATOM 1666 C C . PHE A 1 205 ? 16.521 9.722 -9.660 1.00 92.31 205 PHE A C 1
ATOM 1668 O O . PHE A 1 205 ? 15.620 10.008 -8.866 1.00 92.31 205 PHE A O 1
ATOM 1675 N N . THR A 1 206 ? 17.679 10.388 -9.685 1.00 94.50 206 THR A N 1
ATOM 1676 C CA . THR A 1 206 ? 17.999 11.489 -8.763 1.00 94.50 206 THR A CA 1
ATOM 1677 C C . THR A 1 206 ? 17.080 12.691 -8.989 1.00 94.50 206 THR A C 1
ATOM 1679 O O . THR A 1 206 ? 16.466 13.192 -8.046 1.00 94.50 206 THR A O 1
ATOM 1682 N N . THR A 1 207 ? 16.928 13.135 -10.239 1.00 94.62 207 THR A N 1
ATOM 1683 C CA . THR A 1 207 ? 16.069 14.283 -10.580 1.00 94.62 207 THR A CA 1
ATOM 1684 C C . THR A 1 207 ? 14.592 13.999 -10.309 1.00 94.62 207 THR A C 1
ATOM 1686 O O . THR A 1 207 ? 13.902 14.846 -9.738 1.00 94.62 207 THR A O 1
ATOM 1689 N N . ALA A 1 208 ? 14.116 12.792 -10.619 1.00 95.06 208 ALA A N 1
ATOM 1690 C CA . ALA A 1 208 ? 12.751 12.369 -10.328 1.00 95.06 208 ALA A CA 1
ATOM 1691 C C . ALA A 1 208 ? 12.478 12.318 -8.814 1.00 95.06 208 ALA A C 1
ATOM 1693 O O . ALA A 1 208 ? 11.428 12.782 -8.368 1.00 95.06 208 ALA A O 1
ATOM 1694 N N . SER A 1 209 ? 13.435 11.834 -8.013 1.00 94.31 209 SER A N 1
ATOM 1695 C CA . SER A 1 209 ? 13.328 11.811 -6.545 1.00 94.31 209 SER A CA 1
ATOM 1696 C C . SER A 1 209 ? 13.264 13.219 -5.948 1.00 94.31 209 SER A C 1
ATOM 1698 O O . SER A 1 209 ? 12.454 13.489 -5.062 1.00 94.31 209 SER A O 1
ATOM 1700 N N . ILE A 1 210 ? 14.070 14.152 -6.463 1.00 96.19 210 ILE A N 1
ATOM 1701 C CA . ILE A 1 210 ? 14.018 15.562 -6.054 1.00 96.19 210 ILE A CA 1
ATOM 1702 C C . ILE A 1 210 ? 12.648 16.167 -6.402 1.00 96.19 210 ILE A C 1
ATOM 1704 O O . ILE A 1 210 ? 12.016 16.799 -5.552 1.00 96.19 210 ILE A O 1
ATOM 1708 N N . GLY A 1 211 ? 12.154 15.931 -7.622 1.00 94.81 211 GLY A N 1
ATOM 1709 C CA . GLY A 1 211 ? 10.830 16.382 -8.057 1.00 94.81 211 GLY A CA 1
ATOM 1710 C C . GLY A 1 211 ? 9.699 15.841 -7.177 1.00 94.81 211 GLY A C 1
ATOM 1711 O O . GLY A 1 211 ? 8.815 16.600 -6.777 1.00 94.81 211 GLY A O 1
ATOM 1712 N N . LEU A 1 212 ? 9.768 14.560 -6.803 1.00 96.12 212 LEU A N 1
ATOM 1713 C CA . LEU A 1 212 ? 8.832 13.911 -5.884 1.00 96.12 212 LEU A CA 1
ATOM 1714 C C . LEU A 1 212 ? 8.783 14.621 -4.525 1.00 96.12 212 LEU A C 1
ATOM 1716 O O . LEU A 1 212 ? 7.701 14.928 -4.021 1.00 96.12 212 LEU A O 1
ATOM 1720 N N . ILE A 1 213 ? 9.948 14.916 -3.943 1.00 94.94 213 ILE A N 1
ATOM 1721 C CA . ILE A 1 213 ? 10.048 15.599 -2.647 1.00 94.94 213 ILE A CA 1
ATOM 1722 C C . ILE A 1 213 ? 9.435 17.000 -2.735 1.00 94.94 213 ILE A C 1
ATOM 1724 O O . ILE A 1 213 ? 8.601 17.358 -1.899 1.00 94.94 213 ILE A O 1
ATOM 1728 N N . PHE A 1 214 ? 9.785 17.785 -3.759 1.00 95.81 214 PHE A N 1
ATOM 1729 C CA . PHE A 1 214 ? 9.212 19.121 -3.944 1.00 95.81 214 PHE A CA 1
ATOM 1730 C C . PHE A 1 214 ? 7.696 19.082 -4.148 1.00 95.81 214 PHE A C 1
ATOM 1732 O O . PHE A 1 214 ? 6.976 19.892 -3.555 1.00 95.81 214 PHE A O 1
ATOM 1739 N N . PHE A 1 215 ? 7.202 18.117 -4.923 1.00 94.75 215 PHE A N 1
ATOM 1740 C CA . PHE A 1 215 ? 5.775 17.899 -5.125 1.00 94.75 215 PHE A CA 1
ATOM 1741 C C . PHE A 1 215 ? 5.057 17.603 -3.800 1.00 94.75 215 PHE A C 1
ATOM 1743 O O . PHE A 1 215 ? 4.053 18.243 -3.476 1.00 94.75 215 PHE A O 1
ATOM 1750 N N . LEU A 1 216 ? 5.600 16.695 -2.984 1.00 93.88 216 LEU A N 1
ATOM 1751 C CA . LEU A 1 216 ? 5.034 16.363 -1.675 1.00 93.88 216 LEU A CA 1
ATOM 1752 C C . LEU A 1 216 ? 5.067 17.554 -0.711 1.00 93.88 216 LEU A C 1
ATOM 1754 O O . LEU A 1 216 ? 4.077 17.795 -0.021 1.00 93.88 216 LEU A O 1
AT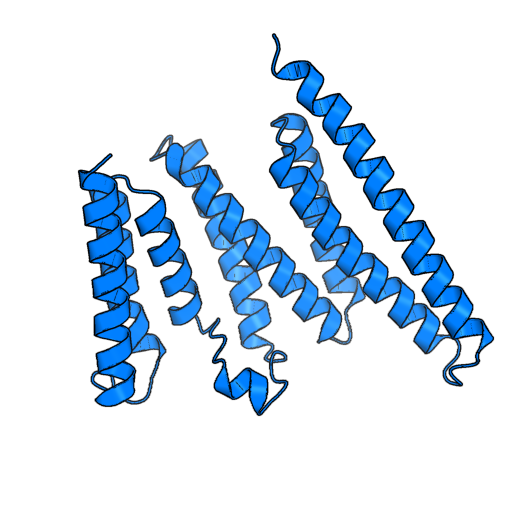OM 1758 N N . ILE A 1 217 ? 6.148 18.340 -0.684 1.00 92.88 217 ILE A N 1
ATOM 1759 C CA . ILE A 1 217 ? 6.235 19.558 0.140 1.00 92.88 217 ILE A CA 1
ATOM 1760 C C . ILE A 1 217 ? 5.167 20.575 -0.281 1.00 92.88 217 ILE A C 1
ATOM 1762 O O . ILE A 1 217 ? 4.508 21.163 0.582 1.00 92.88 217 ILE A O 1
ATOM 1766 N N . HIS A 1 218 ? 4.975 20.776 -1.587 1.00 92.38 218 HIS A N 1
ATOM 1767 C CA . HIS A 1 218 ? 3.966 21.693 -2.114 1.00 92.38 218 HIS A CA 1
ATOM 1768 C C . HIS A 1 218 ? 2.555 21.308 -1.646 1.00 92.38 218 HIS A C 1
ATOM 1770 O O . HIS A 1 218 ? 1.830 22.143 -1.096 1.00 92.38 218 HIS A O 1
ATOM 1776 N N . TYR A 1 219 ? 2.179 20.035 -1.792 1.00 91.38 219 TYR A N 1
ATOM 1777 C CA . TYR A 1 219 ? 0.856 19.571 -1.376 1.00 91.38 219 TYR A CA 1
ATOM 1778 C C . TYR A 1 219 ? 0.691 19.478 0.143 1.00 91.38 219 TYR A C 1
ATOM 1780 O O . TYR A 1 219 ? -0.390 19.782 0.641 1.00 91.38 219 TYR A O 1
ATOM 1788 N N . ASN A 1 220 ? 1.743 19.143 0.895 1.00 89.81 220 ASN A N 1
ATOM 1789 C CA . ASN A 1 220 ? 1.709 19.173 2.359 1.00 89.81 220 ASN A CA 1
ATOM 1790 C C . ASN A 1 220 ? 1.336 20.573 2.867 1.00 89.81 220 ASN A C 1
ATOM 1792 O O . ASN A 1 220 ? 0.412 20.724 3.663 1.00 89.81 220 ASN A O 1
ATOM 1796 N N . LYS A 1 221 ? 1.993 21.616 2.337 1.00 86.88 221 LYS A N 1
ATOM 1797 C CA . LYS A 1 221 ? 1.692 23.014 2.691 1.00 86.88 221 LYS A CA 1
ATOM 1798 C C . LYS A 1 221 ? 0.257 23.407 2.326 1.00 86.88 221 LYS A C 1
ATOM 1800 O O . LYS A 1 221 ? -0.422 24.045 3.126 1.00 86.88 221 LYS A O 1
ATOM 1805 N N . LYS A 1 222 ? -0.218 23.004 1.144 1.00 85.81 222 LYS A N 1
ATOM 1806 C CA . LYS A 1 222 ? -1.578 23.304 0.664 1.00 85.81 222 LYS A CA 1
ATOM 1807 C C . LYS A 1 222 ? -2.669 22.649 1.521 1.00 85.81 222 LYS A C 1
ATOM 1809 O O . LYS A 1 222 ? -3.722 23.248 1.737 1.00 85.81 222 LYS A O 1
ATOM 1814 N N . LEU A 1 223 ? -2.423 21.429 1.995 1.00 82.88 223 LEU A N 1
ATOM 1815 C CA . LEU A 1 223 ? -3.386 20.669 2.790 1.00 82.88 223 LEU A CA 1
ATOM 1816 C C . LEU A 1 223 ? -3.372 21.087 4.271 1.00 82.88 223 LEU A C 1
ATOM 1818 O O . LEU A 1 223 ? -4.444 21.325 4.817 1.00 82.88 223 LEU A O 1
ATOM 1822 N N . LYS A 1 224 ? -2.196 21.319 4.879 1.00 70.31 224 LYS A N 1
ATOM 1823 C CA . LYS A 1 224 ? -2.074 21.789 6.278 1.00 70.31 224 LYS A CA 1
ATOM 1824 C C . LYS A 1 224 ? -2.698 23.157 6.551 1.00 70.31 224 LYS A C 1
ATOM 1826 O O . LYS A 1 224 ? -3.122 23.416 7.670 1.00 70.31 224 LYS A O 1
ATOM 1831 N N . HIS A 1 225 ? -2.773 24.041 5.555 1.00 56.62 225 HIS A N 1
ATOM 1832 C CA . HIS A 1 225 ? -3.354 25.378 5.735 1.00 56.62 225 HIS A CA 1
ATOM 1833 C C . HIS A 1 225 ? -4.850 25.378 6.099 1.00 56.62 225 HIS A C 1
ATOM 1835 O O . HIS A 1 225 ? -5.384 26.429 6.435 1.00 56.62 225 HIS A O 1
ATOM 1841 N N . HIS A 1 226 ? -5.513 24.222 6.047 1.00 51.56 226 HIS A N 1
ATOM 1842 C CA . HIS A 1 226 ? -6.936 24.072 6.325 1.00 51.56 226 HIS A CA 1
ATOM 1843 C C . HIS A 1 226 ? -7.261 23.324 7.628 1.00 51.56 226 HIS A C 1
ATOM 1845 O O . HIS A 1 226 ? -8.443 23.161 7.906 1.00 51.56 226 HIS A O 1
ATOM 1851 N N . ASP A 1 227 ? -6.258 22.884 8.398 1.00 44.03 227 ASP A N 1
ATOM 1852 C CA . ASP A 1 227 ? -6.462 22.254 9.717 1.00 44.03 227 ASP A CA 1
ATOM 1853 C C . ASP A 1 227 ? -6.550 23.293 10.859 1.00 44.03 227 ASP A C 1
ATOM 1855 O O . ASP A 1 227 ? -6.846 22.941 11.996 1.00 44.03 227 ASP A O 1
ATOM 1859 N N . ASN A 1 228 ? -6.300 24.576 10.560 1.00 36.09 228 ASN A N 1
ATOM 1860 C CA . ASN A 1 228 ? -6.290 25.690 11.523 1.00 36.09 228 ASN A CA 1
ATOM 1861 C C . ASN A 1 228 ? -7.507 26.639 11.397 1.00 36.09 228 ASN A C 1
ATOM 1863 O O . ASN A 1 228 ? -7.424 27.792 11.823 1.00 36.09 228 ASN A O 1
ATOM 1867 N N . LEU A 1 229 ? -8.610 26.188 10.793 1.00 35.00 229 LEU A N 1
ATOM 1868 C CA . LEU A 1 229 ? -9.902 26.891 10.720 1.00 35.00 229 LEU A CA 1
ATOM 1869 C C . LEU A 1 229 ? -11.016 25.941 11.160 1.00 35.00 229 LEU A C 1
ATOM 1871 O O . LEU A 1 229 ? -11.978 26.437 11.782 1.00 35.00 229 LEU A O 1
#

Radius of gyration: 20.79 Å; chains: 1; bounding box: 53×58×55 Å

Foldseek 3Di:
DVVLVVLLVVLVCVLVVLVVCCVPPVPVPPDQLSSLVVSLVVLVVSCLVVVHLSSVLVNLVSVCSNQVVDDDVVCVVVPPPPQDPSNLVSLLVQLVVLQVVLVVCVVVVPSVVNSVVSNVSSLVSNLVSLLSCLVHDPVNVVSLVVLVVVLVVQCVVCVVVLPLPSNLSSLVSNLSSVLVVVLVVLCVVDVPPDPVSVVVNVVVVVVSVVVSVVVSVVSVVVSVVPVVD

pLDDT: mean 87.69, std 12.27, range [35.0, 96.75]